Protein AF-A9V509-F1 (afdb_monomer)

Mean predicted aligned error: 11.26 Å

Radius of gyration: 20.82 Å; Cα contacts (8 Å, |Δi|>4): 275; chains: 1; bounding box: 52×41×55 Å

Nearest PDB structures (foldseek):
  5lb8-assembly2_D  TM=7.086E-01  e=1.054E-07  Homo sapiens
  5lb8-assembly1_A  TM=6.754E-01  e=4.607E-08  Homo sapiens
  7zmp-assembly1_A  TM=5.845E-01  e=1.435E-06  Homo sapiens
  4q48-assembly1_A  TM=6.180E-01  e=8.012E-06  Deinococcus radiodurans R1 = ATCC 13939 = DSM 20539
  2qpo-assembly1_D  TM=5.464E-01  e=1.353E+00  Thermotoga maritima

pLDDT: mean 73.82, std 14.22, range [33.28, 91.56]

InterPro domains:
  IPR001650 Helicase, C-terminal domain-like [PF00271] (67-175)
  IPR001650 Helicase, C-terminal domain-like [PS51194] (65-207)
  IPR001650 Helicase, C-terminal domain-like [SM00490] (96-176)
  IPR027417 P-loop containing nucleoside triphosphate hydrolase [G3DSA:3.40.50.300] (40-204)
  IPR027417 P-loop containing nucleoside triphosphate hydrolase [SSF52540] (6-189)

Sequence (207 aa):
MWVQTLVQQKRLAMLVMDEVHTMLVDSSYRDNLVRCPGRLNHLRQNPSVKCVGLTGTLCPKDERALLQQLDCTEDASCQIFCMPTMRTDLWLGVQQGSTKAFETFVKHHYGLLERGGRVDCMLIFCDTKKQSLVLVATSCLGAGLDMPNVRKVIWFGSGYNGYTLSQAFGRAGRDRRGGEATLWIPPGTAVSEDLQPFASMKRCLTL

Organism: Monosiga brevicollis (NCBI:txid81824)

Foldseek 3Di:
DVVVVCVVVLNAQEDEAEQLVCCPPPPDPDPPSVCVQVVCVVVVPDPRYYYHYYHLDDDPVCVVVSCVSNVVPPPPRDDDDDDDLDDLLEKEEEAEEALVVVVVVVVVVVVVVVVVPDPADEAEEEPDPVRDPPDHPPDCLPVPDQDQRHAEYEYEAQCAAPRSLSSRRVNHNNVVPGHYYYYYHYPPGDHDPRCVVVNPDPDIDSD

Secondary structure (DSSP, 8-state):
-HHHHHHHTT---EEEESSTTHHHH-TTT-HHHHTHHHHHHHHHT-TTSEEEE--S---HHHHHHHHHHTT--SSTT----------TTEEEEEEE--HHHHHHHHHHHHHHHHHTTS--EEEEEESSGGG-SS-B-TT-TTTT---TTEEEEEEES--SSHHHHHHHHTTTTTTSS-EEEEEEE-TT----GGGHHHHT--S-B--

Solvent-accessible surface area (backbone atoms only — not comparable to full-atom values): 12420 Å² total; per-residue (Å²): 111,75,67,59,53,32,48,77,67,67,70,45,55,68,49,78,39,74,55,50,57,51,58,76,75,41,89,82,83,37,76,66,53,64,44,36,46,78,73,41,45,78,54,66,73,31,90,71,30,46,79,45,79,38,62,96,77,72,56,78,88,49,48,64,58,50,34,57,63,62,72,54,57,93,59,96,80,76,83,86,84,83,75,82,87,77,63,68,58,45,41,46,42,45,47,75,46,50,70,71,57,48,54,53,53,51,53,53,53,53,54,52,41,67,72,63,80,53,91,57,40,71,47,36,38,50,84,48,87,89,76,67,94,62,78,65,56,75,71,47,84,83,66,72,79,83,55,48,47,19,39,36,25,36,36,45,38,52,51,78,40,54,66,59,38,49,61,52,39,66,45,25,18,63,68,73,81,38,21,32,26,33,44,32,32,40,80,92,59,72,59,36,78,82,32,43,74,59,68,68,42,87,68,64,56,84,103

Structure (mmCIF, N/CA/C/O backbone):
data_AF-A9V509-F1
#
_entry.id   AF-A9V509-F1
#
loop_
_atom_site.group_PDB
_atom_site.id
_atom_site.type_symbol
_atom_site.label_atom_id
_atom_site.label_alt_id
_atom_site.label_comp_id
_atom_site.label_asym_id
_atom_site.label_entity_id
_atom_site.label_seq_id
_atom_site.pdbx_PDB_ins_code
_atom_site.Cartn_x
_atom_site.Cartn_y
_atom_site.Cartn_z
_atom_site.occupancy
_atom_site.B_iso_or_equiv
_atom_site.auth_seq_id
_atom_site.auth_comp_id
_atom_site.auth_asym_id
_atom_site.auth_atom_id
_atom_site.pdbx_PDB_model_num
ATOM 1 N N . MET A 1 1 ? -29.231 12.654 17.297 1.00 58.12 1 MET A N 1
ATOM 2 C CA . MET A 1 1 ? -28.274 11.986 16.383 1.00 58.12 1 MET A CA 1
ATOM 3 C C . MET A 1 1 ? -28.313 10.489 16.696 1.00 58.12 1 MET A C 1
ATOM 5 O O . MET A 1 1 ? -28.110 10.145 17.850 1.00 58.12 1 MET A O 1
ATOM 9 N N . TRP A 1 2 ? -28.655 9.613 15.743 1.00 72.69 2 TRP A N 1
ATOM 10 C CA . TRP A 1 2 ? -29.017 8.196 15.992 1.00 72.69 2 TRP A CA 1
ATOM 11 C C . TRP A 1 2 ? -27.990 7.386 16.812 1.00 72.69 2 TRP A C 1
ATOM 13 O O . TRP A 1 2 ? -28.372 6.531 17.606 1.00 72.69 2 TRP A O 1
ATOM 23 N N . VAL A 1 3 ? -26.697 7.698 16.687 1.00 70.62 3 VAL A N 1
ATOM 24 C CA . VAL A 1 3 ? -25.617 7.040 17.442 1.00 70.62 3 VAL A CA 1
ATOM 25 C C . VAL A 1 3 ? -25.739 7.281 18.952 1.00 70.62 3 VAL A C 1
ATOM 27 O O . VAL A 1 3 ? -25.574 6.354 19.739 1.00 70.62 3 VAL A O 1
ATOM 30 N N . GLN A 1 4 ? -26.104 8.497 19.371 1.00 71.00 4 GLN A N 1
ATOM 31 C CA . GLN A 1 4 ? -26.321 8.817 20.788 1.00 71.00 4 GLN A CA 1
ATOM 3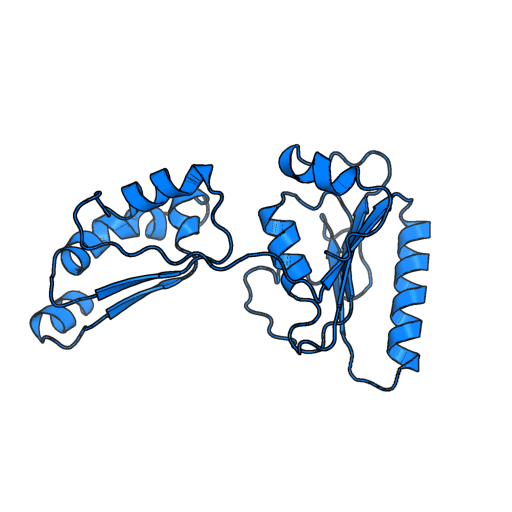2 C C . GLN A 1 4 ? -27.492 8.024 21.364 1.00 71.00 4 GLN A C 1
ATOM 34 O O . GLN A 1 4 ? -27.417 7.546 22.491 1.00 71.00 4 GLN A O 1
ATOM 39 N N . THR A 1 5 ? -28.545 7.826 20.569 1.00 78.00 5 THR A N 1
ATOM 40 C CA . THR A 1 5 ? -29.684 6.987 20.947 1.00 78.00 5 THR A CA 1
ATOM 41 C C . THR A 1 5 ? -29.252 5.536 21.145 1.00 78.00 5 THR A C 1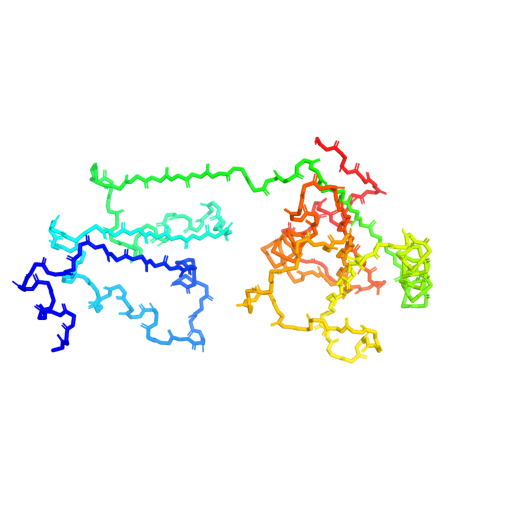
ATOM 43 O O . THR A 1 5 ? -29.646 4.922 22.130 1.00 78.00 5 THR A O 1
ATOM 46 N N . LEU A 1 6 ? -28.392 4.994 20.276 1.00 80.25 6 LEU A N 1
ATOM 47 C CA . LEU A 1 6 ? -27.856 3.639 20.451 1.00 80.25 6 LEU A CA 1
ATOM 48 C C . LEU A 1 6 ? -26.989 3.507 21.705 1.00 80.25 6 LEU A C 1
ATOM 50 O O . LEU A 1 6 ? -27.077 2.491 22.389 1.00 80.25 6 LEU A O 1
ATOM 54 N N . VAL A 1 7 ? -26.195 4.524 22.042 1.00 79.12 7 VAL A N 1
ATOM 55 C CA . VAL A 1 7 ? -25.421 4.538 23.291 1.00 79.12 7 VAL A CA 1
ATOM 56 C C . VAL A 1 7 ? -26.327 4.607 24.515 1.00 79.12 7 VAL A C 1
ATOM 58 O O . VAL A 1 7 ? -26.171 3.804 25.431 1.00 79.12 7 VAL A O 1
ATOM 61 N N . GLN A 1 8 ? -27.310 5.511 24.525 1.00 79.38 8 GLN A N 1
ATOM 62 C CA . GLN A 1 8 ? -28.272 5.642 25.626 1.00 79.38 8 GLN A CA 1
ATOM 63 C C . GLN A 1 8 ? -29.090 4.362 25.826 1.00 79.38 8 GLN A C 1
ATOM 65 O O . GLN A 1 8 ? -29.360 3.966 26.956 1.00 79.38 8 GLN A O 1
ATOM 70 N N . GLN A 1 9 ? -29.427 3.675 24.734 1.00 85.75 9 GLN A N 1
ATOM 71 C CA . GLN A 1 9 ? -30.117 2.385 24.756 1.00 85.75 9 GLN A CA 1
ATOM 72 C C . GLN A 1 9 ? -29.189 1.195 25.061 1.00 85.75 9 GLN A C 1
ATOM 74 O O . GLN A 1 9 ? -29.664 0.063 25.061 1.00 85.75 9 GLN A O 1
ATOM 79 N N . LYS A 1 10 ? -27.884 1.412 25.297 1.00 79.88 10 LYS A N 1
ATOM 80 C CA . LYS A 1 10 ? -26.867 0.355 25.486 1.00 79.88 10 LYS A CA 1
ATOM 81 C C . LYS A 1 10 ? -26.801 -0.657 24.330 1.00 79.88 10 LYS A C 1
ATOM 83 O O . LYS A 1 10 ? -26.511 -1.832 24.526 1.00 79.88 10 LYS A O 1
ATOM 88 N N . ARG A 1 11 ? -27.078 -0.197 23.110 1.00 84.00 11 ARG A N 1
ATOM 89 C CA . ARG A 1 11 ? -27.073 -0.995 21.872 1.00 84.00 11 ARG A CA 1
ATOM 90 C C . ARG A 1 11 ? -25.804 -0.824 21.041 1.00 84.00 11 ARG A C 1
ATOM 92 O O . ARG A 1 11 ? -25.638 -1.527 20.050 1.00 84.00 11 ARG A O 1
ATOM 99 N N . LEU A 1 12 ? -24.923 0.100 21.422 1.00 82.69 12 LEU A N 1
ATOM 100 C CA . LEU A 1 12 ? -23.596 0.254 20.834 1.00 82.69 12 LEU A CA 1
ATOM 101 C C . LEU A 1 12 ? -22.552 -0.260 21.828 1.00 82.69 12 LEU A C 1
ATOM 103 O O . LEU A 1 12 ? -22.417 0.306 22.907 1.00 82.69 12 LEU A O 1
ATOM 107 N N . ALA A 1 13 ? -21.834 -1.321 21.459 1.00 85.06 13 ALA A N 1
ATOM 108 C CA . ALA A 1 13 ? -20.806 -1.937 22.304 1.00 85.06 13 ALA A CA 1
ATOM 109 C C . ALA A 1 13 ? -19.378 -1.614 21.843 1.00 85.06 13 ALA A C 1
ATOM 111 O O . ALA A 1 13 ? -18.456 -1.577 22.657 1.00 85.06 13 ALA A O 1
ATOM 112 N N . MET A 1 14 ? -19.180 -1.389 20.540 1.00 85.12 14 MET A N 1
ATOM 113 C CA . MET A 1 14 ? -17.858 -1.177 19.961 1.00 85.12 14 MET A CA 1
ATOM 114 C C . MET A 1 14 ? -17.903 -0.208 18.780 1.00 85.12 14 MET A C 1
ATOM 116 O O . MET A 1 14 ? -18.818 -0.259 17.959 1.00 85.12 14 MET A O 1
ATOM 120 N N . LEU A 1 15 ? -16.888 0.645 18.696 1.00 82.56 15 LEU A N 1
ATOM 121 C CA . LEU A 1 15 ? -16.577 1.502 17.564 1.00 82.56 15 LEU A CA 1
ATOM 122 C C . LEU A 1 15 ? -15.261 1.024 16.945 1.00 82.56 15 LEU A C 1
ATOM 124 O O . LEU A 1 15 ? -14.220 1.081 17.596 1.00 82.56 15 LEU A O 1
ATOM 128 N N . VAL A 1 16 ? -15.315 0.568 15.695 1.00 85.12 16 VAL A N 1
ATOM 129 C CA . VAL A 1 16 ? -14.127 0.190 14.919 1.00 85.12 16 VAL A CA 1
ATOM 130 C C . VAL A 1 16 ? -13.844 1.291 13.907 1.00 85.12 16 VAL A C 1
ATOM 132 O O . VAL A 1 16 ? -14.727 1.671 13.138 1.00 85.12 16 VAL A O 1
ATOM 135 N N . MET A 1 17 ? -12.628 1.821 13.934 1.00 82.06 17 MET A N 1
ATOM 136 C CA . MET A 1 17 ? -12.150 2.847 13.017 1.00 82.06 17 MET A CA 1
ATOM 137 C C . MET A 1 17 ? -11.091 2.216 12.123 1.00 82.06 17 MET A C 1
ATOM 139 O O . MET A 1 17 ? -10.044 1.810 12.617 1.00 82.06 17 MET A O 1
ATOM 143 N N . ASP A 1 18 ? -11.378 2.103 10.832 1.00 81.94 18 ASP A N 1
ATOM 144 C CA . ASP A 1 18 ? -10.420 1.603 9.847 1.00 81.94 18 ASP A CA 1
ATOM 145 C C . ASP A 1 18 ? -9.585 2.754 9.271 1.00 81.94 18 ASP A C 1
ATOM 147 O O . ASP A 1 18 ? -10.052 3.895 9.213 1.00 81.94 18 ASP A O 1
ATOM 151 N N . GLU A 1 19 ? -8.348 2.461 8.879 1.00 79.06 19 GLU A N 1
ATOM 152 C CA . GLU A 1 19 ? -7.366 3.425 8.368 1.00 79.06 19 GLU A CA 1
ATOM 153 C C . GLU A 1 19 ? -7.189 4.677 9.249 1.00 79.06 19 GLU A C 1
ATOM 155 O O . GLU A 1 19 ? -7.129 5.811 8.761 1.00 79.06 19 GLU A O 1
ATOM 160 N N . VAL A 1 20 ? -7.075 4.493 10.571 1.00 80.50 20 VAL A N 1
ATOM 161 C CA . VAL A 1 20 ? -6.991 5.614 11.536 1.00 80.50 20 VAL A CA 1
ATOM 162 C C . VAL A 1 20 ? -5.826 6.569 11.283 1.00 80.50 20 VAL A C 1
ATOM 164 O O . VAL A 1 20 ? -5.904 7.739 11.648 1.00 80.50 20 VAL A O 1
ATOM 167 N N . HIS A 1 21 ? -4.763 6.119 10.614 1.00 78.88 21 HIS A N 1
ATOM 168 C CA . HIS A 1 21 ? -3.641 6.982 10.243 1.00 78.88 21 HIS A CA 1
ATOM 169 C C . HIS A 1 21 ? -4.062 8.144 9.323 1.00 78.88 21 HIS A C 1
ATOM 171 O O . HIS A 1 21 ? -3.411 9.186 9.330 1.00 78.88 21 HIS A O 1
ATOM 177 N N . THR A 1 22 ? -5.171 8.017 8.581 1.00 76.25 22 THR A N 1
ATOM 178 C CA . THR A 1 22 ? -5.718 9.091 7.729 1.00 76.25 22 THR A CA 1
ATOM 179 C C . THR A 1 22 ? -6.079 10.355 8.509 1.00 76.25 22 THR A C 1
ATOM 181 O O . THR A 1 22 ? -6.110 11.442 7.937 1.00 76.25 22 THR A O 1
ATOM 184 N N . MET A 1 23 ? -6.264 10.241 9.829 1.00 73.25 23 MET A N 1
ATOM 185 C CA . MET A 1 23 ? -6.470 11.376 10.730 1.00 73.25 23 MET A CA 1
ATOM 186 C C . MET A 1 23 ? -5.247 12.306 10.811 1.00 73.25 23 MET A C 1
ATOM 188 O O . MET A 1 23 ? -5.401 13.461 11.196 1.00 73.25 23 MET A O 1
ATOM 192 N N . LEU A 1 24 ? -4.049 11.819 10.458 1.00 72.06 24 LEU A N 1
ATOM 193 C CA . LEU A 1 24 ? -2.804 12.594 10.474 1.00 72.06 24 LEU A CA 1
ATOM 194 C C . LEU A 1 24 ? -2.401 13.135 9.102 1.00 72.06 24 LEU A C 1
ATOM 196 O O . LEU A 1 24 ? -1.885 14.245 9.011 1.00 72.06 24 LEU A O 1
ATOM 200 N N . VAL A 1 25 ? -2.586 12.335 8.048 1.00 61.00 25 VAL A N 1
ATOM 201 C CA . VAL A 1 25 ? -1.999 12.604 6.723 1.00 61.00 25 VAL A CA 1
ATOM 202 C C . VAL A 1 25 ? -2.911 13.365 5.766 1.00 61.00 25 VAL A C 1
ATOM 204 O O . VAL A 1 25 ? -2.405 13.906 4.787 1.00 61.00 25 VAL A O 1
ATOM 207 N N . ASP A 1 26 ? -4.220 13.443 6.018 1.00 54.97 26 ASP A N 1
ATOM 208 C CA . ASP A 1 26 ? -5.159 13.959 5.020 1.00 54.97 26 ASP A CA 1
ATOM 209 C C . ASP A 1 26 ? -5.943 15.194 5.491 1.00 54.97 26 ASP A C 1
ATOM 211 O O . ASP A 1 26 ? -7.126 15.140 5.832 1.00 54.97 26 ASP A O 1
ATOM 215 N N . SER A 1 27 ? -5.276 16.350 5.470 1.00 46.72 27 SER A N 1
ATOM 216 C CA . SER A 1 27 ? -5.924 17.659 5.629 1.00 46.72 27 SER A CA 1
ATOM 217 C C . SER A 1 27 ? -6.735 18.088 4.396 1.00 46.72 27 SER A C 1
ATOM 219 O O . SER A 1 27 ? -7.441 19.091 4.462 1.00 46.72 27 SER A O 1
ATOM 221 N N . SER A 1 28 ? -6.656 17.351 3.278 1.00 44.50 28 SER A N 1
ATOM 222 C CA . SER A 1 28 ? -7.191 17.786 1.980 1.00 44.50 28 SER A CA 1
ATOM 223 C C . SER A 1 28 ? -8.407 17.002 1.475 1.00 44.50 28 SER A C 1
ATOM 225 O O . SER A 1 28 ? -9.199 17.560 0.717 1.00 44.50 28 SER A O 1
ATOM 227 N N . TYR A 1 29 ? -8.612 15.745 1.891 1.00 42.53 29 TYR A N 1
ATOM 228 C CA . TYR A 1 29 ? -9.682 14.915 1.324 1.00 42.53 29 TYR A CA 1
ATOM 229 C C . TYR A 1 29 ? -10.929 14.790 2.209 1.00 42.53 29 TYR A C 1
ATOM 231 O O . TYR A 1 29 ? -12.016 14.552 1.678 1.00 42.53 29 TYR A O 1
ATOM 239 N N . ARG A 1 30 ? -10.843 14.956 3.541 1.00 48.97 30 ARG A N 1
ATOM 240 C CA . ARG A 1 30 ? -12.021 14.825 4.429 1.00 48.97 30 ARG A CA 1
ATOM 241 C C . ARG A 1 30 ? -11.931 15.677 5.699 1.00 48.97 30 ARG A C 1
ATOM 243 O O . ARG A 1 30 ? -11.635 15.158 6.773 1.00 48.97 30 ARG A O 1
ATOM 250 N N . ASP A 1 31 ? -12.391 16.927 5.626 1.00 49.88 31 ASP A N 1
ATOM 251 C CA . ASP A 1 31 ? -12.693 17.781 6.799 1.00 49.88 31 ASP A CA 1
ATOM 252 C C . ASP A 1 31 ? -13.496 17.053 7.897 1.00 49.88 31 ASP A C 1
ATOM 254 O O . ASP A 1 31 ? -13.403 17.356 9.088 1.00 49.88 31 ASP A O 1
ATOM 258 N N . ASN A 1 32 ? -14.302 16.062 7.505 1.00 49.16 32 ASN A N 1
ATOM 259 C CA . ASN A 1 32 ? -15.099 15.260 8.423 1.00 49.16 32 ASN A CA 1
ATOM 260 C C . ASN A 1 32 ? -14.280 14.273 9.273 1.00 49.16 32 ASN A C 1
ATOM 262 O O . ASN A 1 32 ? -14.711 14.005 10.390 1.00 49.16 32 ASN A O 1
ATOM 266 N N . LEU A 1 33 ? -13.140 13.755 8.789 1.00 49.72 33 LEU A N 1
ATOM 267 C CA . LEU A 1 33 ? -12.287 12.805 9.527 1.00 49.72 33 LEU A CA 1
ATOM 268 C C . LEU A 1 33 ? -11.311 13.517 10.470 1.00 49.72 33 LEU A C 1
ATOM 270 O O . LEU A 1 33 ? -11.138 13.076 11.601 1.00 49.72 33 LEU A O 1
ATOM 274 N N . VAL A 1 34 ? -10.771 14.671 10.075 1.00 49.88 34 VAL A N 1
ATOM 275 C CA . VAL A 1 34 ? -9.972 15.525 10.977 1.00 49.88 34 VAL A CA 1
ATOM 276 C C . VAL A 1 34 ? -10.825 16.026 12.156 1.00 49.88 34 VAL A C 1
ATOM 278 O O . VAL A 1 34 ? -10.340 16.183 13.271 1.00 49.88 34 VAL A O 1
ATOM 281 N N . ARG A 1 35 ? -12.141 16.205 11.946 1.00 51.12 35 ARG A N 1
ATOM 282 C CA . ARG A 1 35 ? -13.122 16.552 12.996 1.00 51.12 35 ARG A CA 1
ATOM 283 C C . ARG A 1 35 ? -13.808 15.340 13.645 1.00 51.12 35 ARG A C 1
ATOM 285 O O . ARG A 1 35 ? -14.600 15.528 14.574 1.00 51.12 35 ARG A O 1
ATOM 292 N N . CYS A 1 36 ? -13.543 14.113 13.182 1.00 54.88 36 CYS A N 1
ATOM 293 C CA . CYS A 1 36 ? -14.106 12.896 13.773 1.00 54.88 36 CYS A CA 1
ATOM 294 C C . CYS A 1 36 ? -13.741 12.699 15.251 1.00 54.88 36 CYS A C 1
ATOM 296 O O . CYS A 1 36 ? -14.659 12.321 15.979 1.00 54.88 36 CYS A O 1
ATOM 298 N N . PRO A 1 37 ? -12.510 12.981 15.739 1.00 55.09 37 PRO A N 1
ATOM 299 C CA . PRO A 1 37 ? -12.214 12.842 17.163 1.00 55.09 37 PRO A CA 1
ATOM 300 C C . PRO A 1 37 ? -13.174 13.685 18.007 1.00 55.09 37 PRO A C 1
ATOM 302 O O . PRO A 1 37 ? -13.963 13.134 18.768 1.00 55.09 37 PRO A O 1
ATOM 305 N N . GLY A 1 38 ? -13.255 14.996 17.748 1.00 57.28 38 GLY A N 1
ATOM 306 C CA . GLY A 1 38 ? -14.148 15.900 18.484 1.00 57.28 38 GLY A CA 1
ATOM 307 C C . GLY A 1 38 ? -15.632 15.513 18.412 1.00 57.28 38 GLY A C 1
ATOM 308 O O . GLY A 1 38 ? -16.362 15.656 19.392 1.00 57.28 38 GLY A O 1
ATOM 309 N N . ARG A 1 39 ? -16.088 14.962 17.278 1.00 58.22 39 ARG A N 1
ATOM 310 C CA . ARG A 1 39 ? -17.468 14.471 17.116 1.00 58.22 39 ARG A CA 1
ATOM 311 C C . ARG A 1 39 ? -17.732 13.150 17.836 1.00 58.22 39 ARG A C 1
ATOM 313 O O . ARG A 1 39 ? -18.878 12.909 18.196 1.00 58.22 39 ARG A O 1
ATOM 320 N N . LEU A 1 40 ? -16.721 12.313 18.052 1.00 64.69 40 LEU A N 1
ATOM 321 C CA . LEU A 1 40 ? -16.849 10.991 18.674 1.00 64.69 40 LEU A CA 1
ATOM 322 C C . LEU A 1 40 ? -16.394 10.976 20.141 1.00 64.69 40 LEU A C 1
ATOM 324 O O . LEU A 1 40 ? -16.636 9.980 20.814 1.00 64.69 40 LEU A O 1
ATOM 328 N N . ASN A 1 41 ? -15.829 12.069 20.670 1.00 67.81 41 ASN A N 1
ATOM 329 C CA . ASN A 1 41 ? -15.368 12.183 22.063 1.00 67.81 41 ASN A CA 1
ATOM 330 C C . ASN A 1 41 ? -16.398 11.678 23.085 1.00 67.81 41 ASN A C 1
ATOM 332 O O . ASN A 1 41 ? -16.066 10.892 23.965 1.00 67.81 41 ASN A O 1
ATOM 336 N N . HIS A 1 42 ? -17.673 12.031 22.914 1.00 65.25 42 HIS A N 1
ATOM 337 C CA . HIS A 1 42 ? -18.755 11.585 23.798 1.00 65.25 42 HIS A CA 1
ATOM 338 C C . HIS A 1 42 ? -19.024 10.065 23.762 1.00 65.25 42 HIS A C 1
ATOM 340 O O . HIS A 1 42 ? -19.557 9.512 24.720 1.00 65.25 42 HIS A O 1
ATOM 346 N N . LEU A 1 43 ? -18.676 9.380 22.667 1.00 67.81 43 LEU A N 1
ATOM 347 C CA . LEU A 1 43 ? -18.746 7.918 22.561 1.00 67.81 43 LEU A CA 1
ATOM 348 C C . LEU A 1 43 ? -17.520 7.269 23.201 1.00 67.81 43 LEU A C 1
ATOM 350 O O . LEU A 1 43 ? -17.649 6.244 23.857 1.00 67.81 43 LEU A O 1
ATOM 354 N N . ARG A 1 44 ? -16.347 7.887 23.036 1.00 67.00 44 ARG A N 1
ATOM 355 C CA . ARG A 1 44 ? -15.072 7.401 23.582 1.00 67.00 44 ARG A CA 1
ATOM 356 C C . ARG A 1 44 ? -14.996 7.510 25.099 1.00 67.00 44 ARG A C 1
ATOM 358 O O . ARG A 1 44 ? -14.468 6.620 25.750 1.00 67.00 44 ARG A O 1
ATOM 365 N N . GLN A 1 45 ? -15.565 8.578 25.651 1.00 67.56 45 GLN A N 1
ATOM 366 C CA . GLN A 1 45 ? -15.668 8.798 27.093 1.00 67.56 45 GLN A CA 1
ATOM 367 C C . GLN A 1 45 ? -16.711 7.884 27.754 1.00 67.56 45 GLN A C 1
ATOM 369 O O . GLN A 1 45 ? -16.804 7.848 28.979 1.00 67.56 45 GLN A O 1
ATOM 374 N N . ASN A 1 46 ? -17.508 7.141 26.974 1.00 71.62 46 ASN A N 1
ATOM 375 C CA . ASN A 1 46 ? -18.459 6.193 27.529 1.00 71.62 46 ASN A CA 1
ATOM 376 C C . ASN A 1 46 ? -17.778 4.833 27.779 1.00 71.62 46 ASN A C 1
ATOM 378 O O . ASN A 1 46 ? -17.470 4.126 26.820 1.00 71.62 46 ASN A O 1
ATOM 382 N N . PRO A 1 47 ? -17.627 4.389 29.041 1.00 72.12 47 PRO A N 1
ATOM 383 C CA . PRO A 1 47 ? -16.934 3.137 29.361 1.00 72.12 47 PRO A CA 1
ATOM 384 C C . PRO A 1 47 ? -17.633 1.879 28.814 1.00 72.12 47 PRO A C 1
ATOM 386 O O . PRO A 1 47 ? -17.015 0.815 28.747 1.00 72.12 47 PRO A O 1
ATOM 389 N N . SER A 1 48 ? -18.906 1.989 28.409 1.00 75.62 48 SER A N 1
ATOM 390 C CA . SER A 1 48 ? -19.674 0.890 27.806 1.00 75.62 48 SER A CA 1
ATOM 391 C C . SER A 1 48 ? -19.347 0.664 26.325 1.00 75.62 48 SER A C 1
ATOM 393 O O . SER A 1 48 ? -19.728 -0.372 25.783 1.00 75.62 48 SER A O 1
ATOM 395 N N . VAL A 1 49 ? -18.658 1.604 25.666 1.00 79.56 49 VAL A N 1
ATOM 396 C CA . VAL A 1 49 ? -18.290 1.516 24.247 1.00 79.56 49 VAL A CA 1
ATOM 397 C C . VAL A 1 49 ? -16.782 1.312 24.126 1.00 79.56 49 VAL A C 1
ATOM 399 O O . VAL A 1 49 ? -15.989 2.182 24.475 1.00 79.56 49 VAL A O 1
ATOM 402 N N . LYS A 1 50 ? -16.359 0.160 23.603 1.00 82.31 50 LYS A N 1
ATOM 403 C CA . LYS A 1 50 ? -14.945 -0.097 23.293 1.00 82.31 50 LYS A CA 1
ATOM 404 C C . LYS A 1 50 ? -14.565 0.558 21.968 1.00 82.31 50 LYS A C 1
ATOM 406 O O . LYS A 1 50 ? -15.326 0.488 21.012 1.00 82.31 50 LYS A O 1
ATOM 411 N N . CYS A 1 51 ? -13.387 1.167 21.892 1.00 80.62 51 CYS A N 1
ATOM 412 C CA . CYS A 1 51 ? -12.880 1.764 20.657 1.00 80.62 51 CYS A CA 1
ATOM 413 C C . CYS A 1 51 ? -11.686 0.957 20.148 1.00 80.62 51 CYS A C 1
ATOM 415 O O . CYS A 1 51 ? -10.768 0.676 20.914 1.00 80.62 51 CYS A O 1
ATOM 417 N N . VAL A 1 52 ? -11.705 0.595 18.867 1.00 84.94 52 VAL A N 1
ATOM 418 C CA . VAL A 1 52 ? -10.631 -0.143 18.196 1.00 84.94 52 VAL A CA 1
ATOM 419 C C . VAL A 1 52 ? -10.212 0.640 16.959 1.00 84.94 52 VAL A C 1
ATOM 421 O O . VAL A 1 52 ? -11.030 0.873 16.072 1.00 84.94 52 VAL A O 1
ATOM 424 N N . GLY A 1 53 ? -8.949 1.060 16.911 1.00 84.31 53 GLY A N 1
ATOM 425 C CA . GLY A 1 53 ? -8.344 1.682 15.736 1.00 84.31 53 GLY A CA 1
ATOM 426 C C . GLY A 1 53 ? -7.525 0.661 14.958 1.00 84.31 53 GLY A C 1
ATOM 427 O O . GLY A 1 53 ? -6.699 -0.034 15.544 1.00 84.31 53 GLY A O 1
ATOM 428 N N . LEU A 1 54 ? -7.754 0.571 13.652 1.00 86.38 54 LEU A N 1
ATOM 429 C CA . LEU A 1 54 ? -7.024 -0.299 12.741 1.00 86.38 54 LEU A CA 1
ATOM 430 C C . LEU A 1 54 ? -6.236 0.560 11.755 1.00 86.38 54 LEU A C 1
ATOM 432 O O . LEU A 1 54 ? -6.741 1.540 11.207 1.00 86.38 54 LEU A O 1
ATOM 436 N N . THR A 1 55 ? -4.974 0.208 11.551 1.00 82.56 55 THR A N 1
ATOM 437 C CA . THR A 1 55 ? -4.123 0.823 10.534 1.00 82.56 55 THR A CA 1
ATOM 438 C C . THR A 1 55 ? -3.117 -0.204 10.045 1.00 82.56 55 THR A C 1
ATOM 440 O O . THR A 1 55 ? -2.510 -0.912 10.847 1.00 82.56 55 THR A O 1
ATOM 443 N N . GLY A 1 56 ? -2.951 -0.308 8.727 1.00 72.75 56 GLY A N 1
ATOM 444 C CA . GLY A 1 56 ? -1.984 -1.237 8.140 1.00 72.75 56 GLY A CA 1
ATOM 445 C C . GLY A 1 56 ? -0.543 -0.725 8.176 1.00 72.75 56 GLY A C 1
ATOM 446 O O . GLY A 1 56 ? 0.393 -1.521 8.143 1.00 72.75 56 GLY A O 1
ATOM 447 N N . THR A 1 57 ? -0.349 0.595 8.210 1.00 66.12 57 THR A N 1
ATOM 448 C CA . THR A 1 57 ? 0.935 1.213 7.843 1.00 66.12 57 THR A CA 1
ATOM 449 C C . THR A 1 57 ? 1.101 2.598 8.483 1.00 66.12 57 THR A C 1
ATOM 451 O O . THR A 1 57 ? 1.113 3.618 7.799 1.00 66.12 57 THR A O 1
ATOM 454 N N . LEU A 1 58 ? 1.222 2.644 9.814 1.00 74.38 58 LEU A N 1
ATOM 455 C CA . LEU A 1 58 ? 1.583 3.858 10.559 1.00 74.38 58 LEU A CA 1
ATOM 456 C C . LEU A 1 58 ? 3.111 3.970 10.674 1.00 74.38 58 LEU A C 1
ATOM 458 O O . LEU A 1 58 ? 3.770 3.014 11.078 1.00 74.38 58 LEU A O 1
ATOM 462 N N . CYS A 1 59 ? 3.689 5.123 10.324 1.00 71.62 59 CYS A N 1
ATOM 463 C CA . CYS A 1 59 ? 5.116 5.350 10.549 1.00 71.62 59 CYS A CA 1
ATOM 464 C C . CYS A 1 59 ? 5.378 5.470 12.063 1.00 71.62 59 CYS A C 1
ATOM 466 O O . CYS A 1 59 ? 4.642 6.206 12.721 1.00 71.62 59 CYS A O 1
ATOM 468 N N . PRO A 1 60 ? 6.431 4.845 12.630 1.00 74.75 60 PRO A N 1
ATOM 469 C CA . PRO A 1 60 ? 6.701 4.918 14.071 1.00 74.75 60 PRO A CA 1
ATOM 470 C C . PRO A 1 60 ? 6.795 6.350 14.621 1.00 74.75 60 PRO A C 1
ATOM 472 O O . PRO A 1 60 ? 6.380 6.622 15.742 1.00 74.75 60 PRO A O 1
ATOM 475 N N . LYS A 1 61 ? 7.285 7.298 13.810 1.00 77.50 61 LYS A N 1
ATOM 476 C CA . LYS A 1 61 ? 7.363 8.723 14.179 1.00 77.50 61 LYS A CA 1
ATOM 477 C C . LYS A 1 61 ? 5.986 9.381 14.375 1.00 77.50 61 LYS A C 1
ATOM 479 O O . LYS A 1 61 ? 5.869 10.330 15.142 1.00 77.50 61 LYS A O 1
ATOM 484 N N . ASP A 1 62 ? 4.966 8.867 13.692 1.00 79.56 62 ASP A N 1
ATOM 485 C CA . ASP A 1 62 ? 3.604 9.403 13.674 1.00 79.56 62 ASP A CA 1
ATOM 486 C C . ASP A 1 62 ? 2.705 8.715 14.718 1.00 79.56 62 ASP A C 1
ATOM 488 O O . ASP A 1 62 ? 1.600 9.181 14.988 1.00 79.56 62 ASP A O 1
ATOM 492 N N . GLU A 1 63 ? 3.180 7.639 15.360 1.00 80.75 63 GLU A N 1
ATOM 493 C CA . GLU A 1 63 ? 2.439 6.887 16.381 1.00 80.7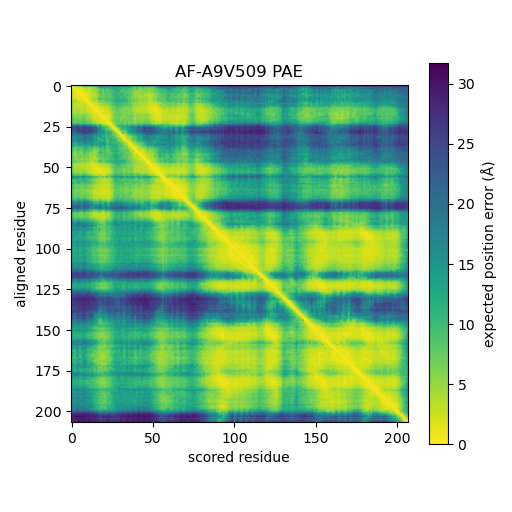5 63 GLU A CA 1
ATOM 494 C C . GLU A 1 63 ? 1.973 7.782 17.526 1.00 80.75 63 GLU A C 1
ATOM 496 O O . GLU A 1 63 ? 0.789 7.817 17.861 1.00 80.75 63 GLU A O 1
ATOM 501 N N . ARG A 1 64 ? 2.887 8.591 18.067 1.00 80.94 64 ARG A N 1
ATOM 502 C CA . ARG A 1 64 ? 2.572 9.514 19.159 1.00 80.94 64 ARG A CA 1
ATOM 503 C C . ARG A 1 64 ? 1.534 10.557 18.751 1.00 80.94 64 ARG A C 1
ATOM 505 O O . ARG A 1 64 ? 0.632 10.856 19.530 1.00 80.94 64 ARG A O 1
ATOM 512 N N . ALA A 1 65 ? 1.645 11.092 17.536 1.00 82.00 65 ALA A N 1
ATOM 513 C CA . ALA A 1 65 ? 0.686 12.060 17.016 1.00 82.00 65 ALA A CA 1
ATOM 514 C C . ALA A 1 65 ? -0.701 11.422 16.839 1.00 82.00 65 ALA A C 1
ATOM 516 O O . ALA A 1 65 ? -1.712 12.046 17.162 1.00 82.00 65 ALA A O 1
ATOM 517 N N . LEU A 1 66 ? -0.760 10.163 16.391 1.00 80.44 66 LEU A N 1
ATOM 518 C CA . LEU A 1 66 ? -2.016 9.433 16.250 1.00 80.44 66 LEU A CA 1
ATOM 519 C C . LEU A 1 66 ? -2.659 9.175 17.612 1.00 80.44 66 LEU A C 1
ATOM 521 O O . LEU A 1 66 ? -3.851 9.418 17.769 1.00 80.44 66 LEU A O 1
ATOM 525 N N . LEU A 1 67 ? -1.887 8.719 18.600 1.00 79.19 67 LEU A N 1
ATOM 526 C CA . LEU A 1 67 ? -2.385 8.476 19.956 1.00 79.19 67 LEU A CA 1
ATOM 527 C C . LEU A 1 67 ? -2.945 9.755 20.592 1.00 79.19 67 LEU A C 1
ATOM 529 O O . LEU A 1 67 ? -4.008 9.713 21.208 1.00 79.19 67 LEU A O 1
ATOM 533 N N . GLN A 1 68 ? -2.295 10.900 20.360 1.00 77.81 68 GLN A N 1
ATOM 534 C CA . GLN A 1 68 ? -2.794 12.213 20.783 1.00 77.81 68 GLN A CA 1
ATOM 535 C C . GLN A 1 68 ? -4.103 12.596 20.083 1.00 77.81 68 GLN A C 1
ATOM 537 O O . GLN A 1 68 ? -5.045 13.022 20.745 1.00 77.81 68 GLN A O 1
ATOM 542 N N . GLN A 1 69 ? -4.203 12.413 18.761 1.00 74.81 69 GLN A N 1
ATOM 543 C CA . GLN A 1 69 ? -5.463 12.625 18.029 1.00 74.81 69 GLN A CA 1
ATOM 544 C C . GLN A 1 69 ? -6.563 11.670 18.487 1.00 74.81 69 GLN A C 1
ATOM 546 O O . GLN A 1 69 ? -7.753 11.983 18.425 1.00 74.81 69 GLN A O 1
ATOM 551 N N . LEU A 1 70 ? -6.163 10.490 18.948 1.00 73.69 70 LEU A N 1
ATOM 552 C CA . LEU A 1 70 ? -7.055 9.518 19.523 1.00 73.69 70 LEU A CA 1
ATOM 553 C C . LEU A 1 70 ? -7.344 9.790 21.008 1.00 73.69 70 LEU A C 1
ATOM 555 O O . LEU A 1 70 ? -8.037 8.979 21.594 1.00 73.69 70 LEU A O 1
ATOM 559 N N . ASP A 1 71 ? -6.882 10.870 21.640 1.00 69.69 71 ASP A N 1
ATOM 560 C CA . ASP A 1 71 ? -7.130 11.111 23.077 1.00 69.69 71 ASP A CA 1
ATOM 561 C C . ASP A 1 71 ? -6.819 9.867 23.948 1.00 69.69 71 ASP A C 1
ATOM 563 O O . ASP A 1 71 ? -7.462 9.580 24.955 1.00 69.69 71 ASP A O 1
ATOM 567 N N . CYS A 1 72 ? -5.871 9.049 23.481 1.00 65.94 72 CYS A N 1
ATOM 568 C CA . CYS A 1 72 ? -5.363 7.887 24.181 1.00 65.94 72 CYS A CA 1
ATOM 569 C C . CYS A 1 72 ? -4.184 8.394 25.006 1.00 65.94 72 CYS A C 1
ATOM 571 O O . CYS A 1 72 ? -3.040 8.354 24.555 1.00 65.94 72 CYS A O 1
ATOM 573 N N . THR A 1 73 ? -4.474 8.960 26.178 1.00 55.84 73 THR A N 1
ATOM 574 C CA . THR A 1 73 ? -3.447 9.296 27.168 1.00 55.84 73 THR A CA 1
ATOM 575 C C . THR A 1 73 ? -2.832 8.010 27.721 1.00 55.84 73 THR A C 1
ATOM 577 O O . THR A 1 73 ? -3.438 6.943 27.645 1.00 55.84 73 THR A O 1
ATOM 580 N N . GLU A 1 74 ? -1.621 8.099 28.277 1.00 53.72 74 GLU A N 1
ATOM 581 C CA . GLU A 1 74 ? -0.862 6.977 28.871 1.00 53.72 74 GLU A CA 1
ATOM 582 C C . GLU A 1 74 ? -1.578 6.281 30.052 1.00 53.72 74 GLU A C 1
ATOM 584 O O . GLU A 1 74 ? -1.041 5.356 30.662 1.00 53.72 74 GLU A O 1
ATOM 589 N N . ASP A 1 75 ? -2.811 6.684 30.362 1.00 52.97 75 ASP A N 1
ATOM 590 C CA . ASP A 1 75 ? -3.689 5.985 31.281 1.00 52.97 75 ASP A CA 1
ATOM 591 C C . ASP A 1 75 ? -4.008 4.584 30.738 1.00 52.97 75 ASP A C 1
ATOM 593 O O . ASP A 1 75 ? -4.355 4.405 29.570 1.00 52.97 75 ASP A O 1
ATOM 597 N N . ALA A 1 76 ? -3.904 3.590 31.624 1.00 52.75 76 ALA A N 1
ATOM 598 C CA . ALA A 1 76 ? -3.825 2.135 31.421 1.00 52.75 76 ALA A CA 1
ATOM 599 C C . ALA A 1 76 ? -4.933 1.425 30.590 1.00 52.75 76 ALA A C 1
ATOM 601 O O . ALA A 1 76 ? -5.107 0.210 30.691 1.00 52.75 76 ALA A O 1
ATOM 602 N N . SER A 1 77 ? -5.714 2.142 29.785 1.00 65.81 77 SER A N 1
ATOM 603 C CA . SER A 1 77 ? -6.837 1.633 28.995 1.00 65.81 77 SER A CA 1
ATOM 604 C C . SER A 1 77 ? -6.539 1.416 27.504 1.00 65.81 77 SER A C 1
ATOM 606 O O . SER A 1 77 ? -7.329 0.745 26.835 1.00 65.81 77 SER A O 1
ATOM 608 N N . CYS A 1 78 ? -5.422 1.932 26.972 1.00 70.50 78 CYS A N 1
ATOM 609 C CA . CYS A 1 78 ? -5.035 1.732 25.572 1.00 70.50 78 CYS A CA 1
ATOM 610 C C . CYS A 1 78 ? -4.064 0.548 25.428 1.00 70.50 78 CYS A C 1
ATOM 612 O O . CYS A 1 78 ? -3.016 0.514 26.066 1.00 70.50 78 CYS A O 1
ATOM 614 N N . GLN A 1 79 ? -4.411 -0.423 24.579 1.00 80.50 79 GLN A N 1
ATOM 615 C CA . GLN A 1 79 ? -3.529 -1.532 24.203 1.00 80.50 79 GLN A CA 1
ATOM 616 C C . GLN A 1 79 ? -3.148 -1.385 22.731 1.00 80.50 79 GLN A C 1
ATOM 618 O O . GLN A 1 79 ? -4.025 -1.267 21.875 1.00 80.50 79 GLN A O 1
ATOM 623 N N . ILE A 1 80 ? -1.846 -1.409 22.449 1.00 80.94 80 ILE A N 1
ATOM 624 C CA . ILE A 1 80 ? -1.295 -1.303 21.097 1.00 80.94 80 ILE A CA 1
ATOM 625 C C . ILE A 1 80 ? -0.796 -2.683 20.677 1.00 80.94 80 ILE A C 1
ATOM 627 O O . ILE A 1 80 ? 0.019 -3.298 21.364 1.00 80.94 80 ILE A O 1
ATOM 631 N N . PHE A 1 81 ? -1.284 -3.160 19.534 1.00 84.19 81 PHE A N 1
ATOM 632 C CA . PHE A 1 81 ? -0.852 -4.415 18.930 1.00 84.19 81 PHE A CA 1
ATOM 633 C C . PHE A 1 81 ? -0.194 -4.119 17.585 1.00 84.19 81 PHE A C 1
ATOM 635 O O . PHE A 1 81 ? -0.866 -3.709 16.640 1.00 84.19 81 PHE A O 1
ATOM 642 N N . CYS A 1 82 ? 1.113 -4.359 17.497 1.00 80.38 82 CYS A N 1
ATOM 643 C CA . CYS A 1 82 ? 1.880 -4.201 16.266 1.00 80.38 82 CYS A CA 1
ATOM 644 C C . CYS A 1 82 ? 2.288 -5.576 15.740 1.00 80.38 82 CYS A C 1
ATOM 646 O O . CYS A 1 82 ? 3.023 -6.312 16.397 1.00 80.38 82 CYS A O 1
ATOM 648 N N . MET A 1 83 ? 1.817 -5.916 14.543 1.00 78.75 83 MET A N 1
ATOM 649 C CA . MET A 1 83 ? 2.258 -7.113 13.828 1.00 78.75 83 MET A CA 1
ATOM 650 C C . MET A 1 83 ? 3.418 -6.757 12.887 1.00 78.75 83 MET A C 1
ATOM 652 O O . MET A 1 83 ? 3.438 -5.645 12.352 1.00 78.75 83 MET A O 1
ATOM 656 N N . PRO A 1 84 ? 4.369 -7.675 12.635 1.00 71.12 84 PRO A N 1
ATOM 657 C CA . PRO A 1 84 ? 5.432 -7.438 11.665 1.00 71.12 84 PRO A CA 1
ATOM 658 C C . PRO A 1 84 ? 4.862 -7.121 10.277 1.00 71.12 84 PRO A C 1
ATOM 660 O O . PRO A 1 84 ? 4.043 -7.870 9.747 1.00 71.12 84 PRO A O 1
ATOM 663 N N . THR A 1 85 ? 5.326 -6.031 9.665 1.00 69.31 85 THR A N 1
ATOM 664 C CA . THR A 1 85 ? 4.931 -5.642 8.299 1.00 69.31 85 THR A CA 1
ATOM 665 C C . THR A 1 85 ? 5.606 -6.515 7.230 1.00 69.31 85 THR A C 1
ATOM 667 O O . THR A 1 85 ? 5.142 -6.587 6.095 1.00 69.31 85 THR A O 1
ATOM 670 N N . MET A 1 86 ? 6.708 -7.189 7.579 1.00 67.38 86 MET A N 1
ATOM 671 C CA . MET A 1 86 ? 7.528 -7.955 6.640 1.00 67.38 86 MET A CA 1
ATOM 672 C C . MET A 1 86 ? 6.923 -9.329 6.335 1.00 67.38 86 MET A C 1
ATOM 674 O O . MET A 1 86 ? 6.730 -10.158 7.223 1.00 67.38 86 MET A O 1
ATOM 678 N N . ARG A 1 87 ? 6.679 -9.580 5.047 1.00 74.19 87 ARG A N 1
ATOM 679 C CA . ARG A 1 87 ? 6.281 -10.879 4.491 1.00 74.19 87 ARG A CA 1
ATOM 680 C C . ARG A 1 87 ? 7.533 -11.619 4.014 1.00 74.19 87 ARG A C 1
ATOM 682 O O . ARG A 1 87 ? 8.168 -11.172 3.066 1.00 74.19 87 ARG A O 1
ATOM 689 N N . THR A 1 88 ? 7.880 -12.734 4.652 1.00 75.94 88 THR A N 1
ATOM 690 C CA . THR A 1 88 ? 9.057 -13.555 4.286 1.00 75.94 88 THR A CA 1
ATOM 691 C C . THR A 1 88 ? 8.835 -14.403 3.030 1.00 75.94 88 THR A C 1
ATOM 693 O O . THR A 1 88 ? 9.778 -14.896 2.423 1.00 75.94 88 THR A O 1
ATOM 696 N N . ASP A 1 89 ? 7.585 -14.550 2.594 1.00 80.00 89 ASP A N 1
ATOM 697 C CA . ASP A 1 89 ? 7.191 -15.271 1.382 1.00 80.00 89 ASP A CA 1
ATOM 698 C C . ASP A 1 89 ? 7.094 -14.367 0.137 1.00 80.00 89 ASP A C 1
ATOM 700 O O . ASP A 1 89 ? 6.662 -14.818 -0.927 1.00 80.00 89 ASP A O 1
ATOM 704 N N . LEU A 1 90 ? 7.479 -13.092 0.257 1.00 83.88 90 LEU A N 1
ATOM 705 C CA . LEU A 1 90 ? 7.461 -12.119 -0.829 1.00 83.88 90 LEU A CA 1
ATOM 706 C C . LEU A 1 90 ? 8.887 -11.795 -1.285 1.00 83.88 90 LEU A C 1
ATOM 708 O O . LEU A 1 90 ? 9.690 -11.261 -0.525 1.00 83.88 90 LEU A O 1
ATOM 712 N N . TRP A 1 91 ? 9.186 -12.057 -2.555 1.00 87.38 91 TRP A N 1
ATOM 713 C CA . TRP A 1 91 ? 10.462 -11.669 -3.148 1.00 87.38 91 TRP A CA 1
ATOM 714 C C . TRP A 1 91 ? 10.432 -10.198 -3.555 1.00 87.38 91 TRP A C 1
ATOM 716 O O . TRP A 1 91 ? 9.572 -9.787 -4.335 1.00 87.38 91 TRP A O 1
ATOM 726 N N . LEU A 1 92 ? 11.377 -9.407 -3.046 1.00 87.69 92 LEU A N 1
ATOM 727 C CA . LEU A 1 92 ? 11.486 -7.981 -3.345 1.00 87.69 92 LEU A CA 1
ATOM 728 C C . LEU A 1 92 ? 12.670 -7.706 -4.275 1.00 87.69 92 LEU A C 1
ATOM 730 O O . LEU A 1 92 ? 13.804 -8.112 -4.010 1.00 87.69 92 LEU A O 1
ATOM 734 N N . GLY A 1 93 ? 12.407 -6.960 -5.345 1.00 88.25 93 GLY A N 1
ATOM 735 C CA . GLY A 1 93 ? 13.411 -6.556 -6.320 1.00 88.25 93 GLY A CA 1
ATOM 736 C C . GLY A 1 93 ? 13.347 -5.075 -6.666 1.00 88.25 93 GLY A C 1
ATOM 737 O O . GLY A 1 93 ? 12.281 -4.462 -6.675 1.00 88.25 93 GLY A O 1
ATOM 738 N N . VAL A 1 94 ? 14.502 -4.522 -7.025 1.00 89.81 94 VAL A N 1
ATOM 739 C CA . VAL A 1 94 ? 14.619 -3.200 -7.643 1.00 89.81 94 VAL A CA 1
ATOM 740 C C . VAL A 1 94 ? 15.340 -3.353 -8.972 1.00 89.81 94 VAL A C 1
ATOM 742 O O . VAL A 1 94 ? 16.346 -4.058 -9.064 1.00 89.81 94 VAL A O 1
ATOM 745 N N . GLN A 1 95 ? 14.811 -2.717 -10.012 1.00 89.62 95 GLN A N 1
ATOM 746 C CA . GLN A 1 95 ? 15.432 -2.652 -11.328 1.00 89.62 95 GLN A CA 1
ATOM 747 C C . GLN A 1 95 ? 15.465 -1.214 -11.821 1.00 89.62 95 GLN A C 1
ATOM 749 O O . GLN A 1 95 ? 14.547 -0.439 -11.571 1.00 89.62 95 GLN A O 1
ATOM 754 N N . GLN A 1 96 ? 16.525 -0.867 -12.543 1.00 88.75 96 GLN A N 1
ATOM 755 C CA . GLN A 1 96 ? 16.650 0.422 -13.209 1.00 88.75 96 GLN A CA 1
ATOM 756 C C . GLN A 1 96 ? 16.779 0.188 -14.707 1.00 88.75 96 GLN A C 1
ATOM 758 O O . GLN A 1 96 ? 17.545 -0.675 -15.140 1.00 88.75 96 GLN A O 1
ATOM 763 N N . GLY A 1 97 ? 16.040 0.946 -15.511 1.00 87.31 97 GLY A N 1
ATOM 764 C CA . GLY A 1 97 ? 16.104 0.772 -16.957 1.00 87.31 97 GLY A CA 1
ATOM 765 C C . GLY A 1 97 ? 15.075 1.579 -17.730 1.00 87.31 97 GLY A C 1
ATOM 766 O O . GLY A 1 97 ? 14.095 2.080 -17.182 1.00 87.31 97 GLY A O 1
ATOM 767 N N . SER A 1 98 ? 15.307 1.712 -19.033 1.00 88.19 98 SER A N 1
ATOM 768 C CA . SER A 1 98 ? 14.427 2.468 -19.925 1.00 88.19 98 SER A CA 1
ATOM 769 C C . SER A 1 98 ? 13.024 1.858 -20.017 1.00 88.19 98 SER A C 1
ATOM 771 O O . SER A 1 98 ? 12.825 0.670 -19.760 1.00 88.19 98 SER A O 1
ATOM 773 N N . THR A 1 99 ? 12.055 2.648 -20.482 1.00 85.31 99 THR A N 1
ATOM 774 C CA . THR A 1 99 ? 10.683 2.179 -20.746 1.00 85.31 99 THR A CA 1
ATOM 775 C C . THR A 1 99 ? 10.652 0.982 -21.699 1.00 85.31 99 THR A C 1
ATOM 777 O O . THR A 1 99 ? 9.893 0.043 -21.494 1.00 85.31 99 THR A O 1
ATOM 780 N N . LYS A 1 100 ? 11.538 0.941 -22.702 1.00 85.62 100 LYS A N 1
ATOM 781 C CA . LYS A 1 100 ? 11.632 -0.196 -23.632 1.00 85.62 100 LYS A CA 1
ATOM 782 C C . LYS A 1 100 ? 12.101 -1.481 -22.9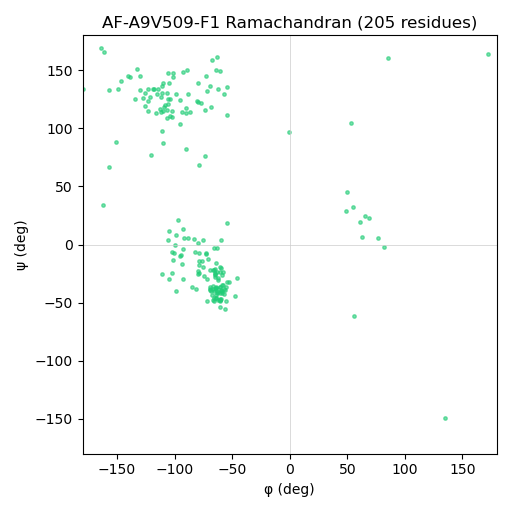37 1.00 85.62 100 LYS A C 1
ATOM 784 O O . LYS A 1 100 ? 11.600 -2.570 -23.228 1.00 85.62 100 LYS A O 1
ATOM 789 N N . ALA A 1 101 ? 13.057 -1.364 -22.015 1.00 88.25 101 ALA A N 1
ATOM 790 C CA . ALA A 1 101 ? 13.495 -2.492 -21.200 1.00 88.25 101 ALA A CA 1
ATOM 791 C C . ALA A 1 101 ? 12.378 -2.947 -20.245 1.00 88.25 101 ALA A C 1
ATOM 793 O O . ALA A 1 101 ? 12.155 -4.148 -20.110 1.00 88.25 101 ALA A O 1
ATOM 794 N N . PHE A 1 102 ? 11.617 -2.005 -19.680 1.00 87.69 102 PHE A N 1
ATOM 795 C CA . PHE A 1 102 ? 10.445 -2.297 -18.856 1.00 87.69 102 PHE A CA 1
ATOM 796 C C . PHE A 1 102 ? 9.364 -3.063 -19.627 1.00 87.69 102 PHE A C 1
ATOM 798 O O . PHE A 1 102 ? 8.902 -4.102 -19.171 1.00 87.69 102 PHE A O 1
ATOM 805 N N . GLU A 1 103 ? 8.993 -2.614 -20.827 1.00 85.75 103 GLU A N 1
ATOM 806 C CA . GLU A 1 103 ? 8.016 -3.322 -21.663 1.00 85.75 103 GLU A CA 1
ATOM 807 C C . GLU A 1 103 ? 8.464 -4.752 -21.984 1.00 85.75 103 GLU A C 1
ATOM 809 O O . GLU A 1 103 ? 7.658 -5.683 -21.965 1.00 85.75 103 GLU A O 1
ATOM 814 N N . THR A 1 104 ? 9.758 -4.937 -22.256 1.00 87.31 104 THR A N 1
ATOM 815 C CA . THR A 1 104 ? 10.347 -6.262 -22.497 1.00 87.31 104 THR A CA 1
ATOM 816 C C . THR A 1 104 ? 10.257 -7.133 -21.241 1.00 87.31 104 THR A C 1
ATOM 818 O O . THR A 1 104 ? 9.854 -8.294 -21.323 1.00 87.31 104 THR A O 1
ATOM 821 N N . PHE A 1 105 ? 10.554 -6.562 -20.070 1.00 87.38 105 PHE A N 1
ATOM 822 C CA . PHE A 1 105 ? 10.419 -7.221 -18.772 1.00 87.38 105 PHE A CA 1
ATOM 823 C C . PHE A 1 105 ? 8.969 -7.640 -18.492 1.00 87.38 105 PHE A C 1
ATOM 825 O O . PHE A 1 105 ? 8.725 -8.796 -18.146 1.00 87.38 105 PHE A O 1
ATOM 832 N N . VAL A 1 106 ? 7.999 -6.746 -18.699 1.00 86.06 106 VAL A N 1
ATOM 833 C CA . VAL A 1 106 ? 6.567 -7.020 -18.501 1.00 86.06 106 VAL A CA 1
ATOM 834 C C . VAL A 1 106 ? 6.084 -8.125 -19.437 1.00 86.06 106 VAL A C 1
ATOM 836 O O . VAL A 1 106 ? 5.463 -9.079 -18.974 1.00 86.06 106 VAL A O 1
ATOM 839 N N . LYS A 1 107 ? 6.412 -8.052 -20.735 1.00 84.62 107 LYS A N 1
ATOM 840 C CA . LYS A 1 107 ? 6.040 -9.083 -21.723 1.00 84.62 107 LYS A CA 1
ATOM 841 C C . LYS A 1 107 ? 6.603 -10.454 -21.356 1.00 84.62 107 LYS A C 1
ATOM 843 O O . LYS A 1 107 ? 5.895 -11.454 -21.453 1.00 84.62 107 LYS A O 1
ATOM 848 N N . HIS A 1 108 ? 7.855 -10.503 -20.901 1.00 86.19 108 HIS A N 1
ATOM 849 C CA . HIS A 1 108 ? 8.480 -11.746 -20.458 1.00 86.19 108 HIS A CA 1
ATOM 850 C C . HIS A 1 108 ? 7.729 -12.377 -19.275 1.00 86.19 108 HIS A C 1
ATOM 852 O O . HIS A 1 108 ? 7.417 -13.567 -19.316 1.00 86.19 108 HIS A O 1
ATOM 858 N N . HIS A 1 109 ? 7.398 -11.581 -18.252 1.00 83.62 109 HIS A N 1
ATOM 859 C CA . HIS A 1 109 ? 6.686 -12.064 -17.064 1.00 83.62 109 HIS A CA 1
ATOM 860 C C . HIS A 1 109 ? 5.239 -12.446 -17.361 1.00 83.62 109 HIS A C 1
ATOM 862 O O . HIS A 1 109 ? 4.770 -13.464 -16.864 1.00 83.62 109 HIS A O 1
ATOM 868 N N . TYR A 1 110 ? 4.555 -11.690 -18.217 1.00 82.38 110 TYR A N 1
ATOM 869 C CA . TYR A 1 110 ? 3.212 -12.042 -18.665 1.00 82.38 110 TYR A CA 1
ATOM 870 C C . TYR A 1 110 ? 3.199 -13.403 -19.376 1.00 82.38 110 TYR A C 1
ATOM 872 O O . TYR A 1 110 ? 2.425 -14.283 -19.009 1.00 82.38 110 TYR A O 1
ATOM 880 N N . GLY A 1 111 ? 4.141 -13.638 -20.298 1.00 81.38 111 GLY A N 1
ATOM 881 C CA . GLY A 1 111 ? 4.257 -14.929 -20.980 1.00 81.38 111 GLY A CA 1
ATOM 882 C C . GLY A 1 111 ? 4.621 -16.098 -20.052 1.00 81.38 111 GLY A C 1
ATOM 883 O O . GLY A 1 111 ? 4.291 -17.243 -20.355 1.00 81.38 111 GLY A O 1
ATOM 884 N N . LEU A 1 112 ? 5.295 -15.850 -18.920 1.00 81.50 112 LEU A N 1
ATOM 885 C CA . LEU A 1 112 ? 5.523 -16.879 -17.896 1.00 81.50 112 LEU A CA 1
ATOM 886 C C . LEU A 1 112 ? 4.223 -17.271 -17.180 1.00 81.50 112 LEU A C 1
ATOM 888 O O . LEU A 1 112 ? 4.023 -18.456 -16.921 1.00 81.50 112 LEU A O 1
ATOM 892 N N . LEU A 1 113 ? 3.344 -16.304 -16.904 1.00 76.06 113 LEU A N 1
ATOM 893 C CA . LEU A 1 113 ? 2.047 -16.556 -16.270 1.00 76.06 113 LEU A CA 1
ATOM 894 C C . LEU A 1 113 ? 1.113 -17.340 -17.197 1.00 76.06 113 LEU A C 1
ATOM 896 O O . LEU A 1 113 ? 0.526 -18.328 -16.765 1.00 76.06 113 LEU A O 1
ATOM 900 N N . GLU A 1 114 ? 1.048 -16.977 -18.481 1.00 74.12 114 GLU A N 1
ATOM 901 C CA . GLU A 1 114 ? 0.220 -17.690 -19.467 1.00 74.12 114 GLU A CA 1
ATOM 902 C C . GLU A 1 114 ? 0.632 -19.160 -19.630 1.00 74.12 114 GLU A C 1
ATOM 904 O O . GLU A 1 114 ? -0.217 -20.051 -19.675 1.00 74.12 114 GLU A O 1
ATOM 909 N N . ARG A 1 115 ? 1.942 -19.444 -19.661 1.00 69.69 115 ARG A N 1
ATOM 910 C CA . ARG A 1 115 ? 2.461 -20.821 -19.766 1.00 69.69 115 ARG A CA 1
ATOM 911 C C . ARG A 1 115 ? 2.214 -21.664 -18.515 1.00 69.69 115 ARG A C 1
ATOM 913 O O . ARG A 1 115 ? 2.237 -22.888 -18.603 1.00 69.69 115 ARG A O 1
ATOM 920 N N . GLY A 1 116 ? 2.003 -21.032 -17.360 1.00 63.56 116 GLY A N 1
ATOM 921 C CA . GLY A 1 116 ? 1.819 -21.717 -16.081 1.00 63.56 116 GLY A CA 1
ATOM 922 C C . GLY A 1 116 ? 0.484 -22.454 -15.943 1.00 63.56 116 GLY A C 1
ATOM 923 O O . GLY A 1 116 ? 0.330 -23.228 -14.998 1.00 63.56 116 GLY A O 1
ATOM 924 N N . GLY A 1 117 ? -0.487 -22.217 -16.839 1.00 56.31 117 GLY A N 1
ATOM 925 C CA . GLY A 1 117 ? -1.807 -22.867 -16.823 1.00 56.31 117 GLY A CA 1
ATOM 926 C C . GLY A 1 117 ? -2.654 -22.576 -15.573 1.00 56.31 117 GLY A C 1
ATOM 927 O O . GLY A 1 117 ? -3.711 -23.175 -15.386 1.00 56.31 117 GLY A O 1
ATOM 928 N N . ARG A 1 118 ? -2.193 -21.674 -14.700 1.00 62.31 118 ARG A N 1
ATOM 929 C CA . ARG A 1 118 ? -2.875 -21.224 -13.485 1.00 62.31 118 ARG A CA 1
ATOM 930 C C . ARG A 1 118 ? -3.517 -19.873 -13.754 1.00 62.31 118 ARG A C 1
ATOM 932 O O . ARG A 1 118 ? -2.976 -19.060 -14.497 1.00 62.31 118 ARG A O 1
ATOM 939 N N . VAL A 1 119 ? -4.652 -19.615 -13.109 1.00 62.66 119 VAL A N 1
ATOM 940 C CA . VAL A 1 119 ? -5.246 -18.275 -13.070 1.00 62.66 119 VAL A CA 1
ATOM 941 C C . VAL A 1 119 ? -4.391 -17.438 -12.120 1.00 62.66 119 VAL A C 1
ATOM 943 O O . VAL A 1 119 ? -4.749 -17.277 -10.963 1.00 62.66 119 VAL A O 1
ATOM 946 N N . ASP A 1 120 ? -3.215 -17.002 -12.552 1.00 76.94 120 ASP A N 1
ATOM 947 C CA . ASP A 1 120 ? -2.327 -16.135 -11.781 1.00 76.94 120 ASP A CA 1
ATOM 948 C C . ASP A 1 120 ? -2.398 -14.709 -12.344 1.00 76.94 120 ASP A C 1
ATOM 950 O O . ASP A 1 120 ? -2.440 -14.498 -13.556 1.00 76.94 120 ASP A O 1
ATOM 954 N N . CYS A 1 121 ? -2.414 -13.715 -11.456 1.00 79.25 121 CYS A N 1
ATOM 955 C CA . CYS A 1 121 ? -2.569 -12.311 -11.833 1.00 79.25 121 CYS A CA 1
ATOM 956 C C . CYS A 1 121 ? -1.248 -11.539 -11.708 1.00 79.25 121 CYS A C 1
ATOM 958 O O . CYS A 1 121 ? -0.445 -11.783 -10.800 1.00 79.25 121 CYS A O 1
ATOM 960 N N . MET A 1 122 ? -1.060 -10.547 -12.581 1.00 83.75 122 MET A N 1
ATOM 961 C CA . MET A 1 122 ? -0.009 -9.534 -12.467 1.00 83.75 122 MET A CA 1
ATOM 962 C C . MET A 1 122 ? -0.637 -8.151 -12.315 1.00 83.75 122 MET A C 1
ATOM 964 O O . MET A 1 122 ? -1.549 -7.802 -13.060 1.00 83.75 122 MET A O 1
ATOM 968 N N . LEU A 1 123 ? -0.130 -7.362 -11.369 1.00 85.81 123 LEU A N 1
ATOM 969 C CA . LEU A 1 123 ? -0.520 -5.969 -11.172 1.00 85.81 123 LEU A CA 1
ATOM 970 C C . LEU A 1 123 ? 0.630 -5.043 -11.550 1.00 85.81 123 LEU A C 1
ATOM 972 O O . LEU A 1 123 ? 1.774 -5.278 -11.160 1.00 85.81 123 LEU A O 1
ATOM 976 N N . ILE A 1 124 ? 0.309 -3.970 -12.269 1.00 85.44 124 ILE A N 1
ATOM 977 C CA . ILE A 1 124 ? 1.259 -2.916 -12.618 1.00 85.44 124 ILE A CA 1
ATOM 978 C C . ILE A 1 124 ? 0.730 -1.577 -12.103 1.00 85.44 124 ILE A C 1
ATOM 980 O O . ILE A 1 124 ? -0.376 -1.153 -12.449 1.00 85.44 124 ILE A O 1
ATOM 984 N N . PHE A 1 125 ? 1.543 -0.920 -11.283 1.00 84.94 125 PHE A N 1
ATOM 985 C CA . PHE A 1 125 ? 1.359 0.450 -10.822 1.00 84.94 125 PHE A CA 1
ATOM 986 C C . PHE A 1 125 ? 2.280 1.375 -11.615 1.00 84.94 125 PHE A C 1
ATOM 988 O O . PHE A 1 125 ? 3.394 0.993 -11.972 1.00 84.94 125 PHE A O 1
ATOM 995 N N . CYS A 1 126 ? 1.818 2.588 -11.901 1.00 81.69 126 CYS A N 1
ATOM 996 C CA . CYS A 1 126 ? 2.611 3.611 -12.574 1.00 81.69 126 CYS A CA 1
ATOM 997 C C . CYS A 1 126 ? 2.354 4.966 -11.920 1.00 81.69 126 CYS A C 1
ATOM 999 O O . CYS A 1 126 ? 1.210 5.259 -11.571 1.00 81.69 126 CYS A O 1
ATOM 1001 N N . ASP A 1 127 ? 3.383 5.812 -11.837 1.00 76.69 127 ASP A N 1
ATOM 1002 C CA . ASP A 1 127 ? 3.254 7.165 -11.274 1.00 76.69 127 ASP A CA 1
ATOM 1003 C C . ASP A 1 127 ? 2.302 8.057 -12.095 1.00 76.69 127 ASP A C 1
ATOM 1005 O O . ASP A 1 127 ? 1.750 9.034 -11.590 1.00 76.69 127 ASP A O 1
ATOM 1009 N N . THR A 1 128 ? 2.098 7.767 -13.387 1.00 67.50 128 THR A N 1
ATOM 1010 C CA . THR A 1 128 ? 1.192 8.554 -14.235 1.00 67.50 128 THR A CA 1
ATOM 1011 C C . THR A 1 128 ? 0.380 7.689 -15.200 1.00 67.50 128 THR A C 1
ATOM 1013 O O . THR A 1 128 ? 0.875 6.722 -15.776 1.00 67.50 128 THR A O 1
ATOM 1016 N N . LYS A 1 129 ? -0.877 8.090 -15.457 1.00 56.12 129 LYS A N 1
ATOM 1017 C CA . LYS A 1 129 ? -1.791 7.424 -16.412 1.00 56.12 129 LYS A CA 1
ATOM 1018 C C . LYS A 1 129 ? -1.277 7.394 -17.859 1.00 56.12 129 LYS A C 1
ATOM 1020 O O . LYS A 1 129 ? -1.766 6.608 -18.657 1.00 56.12 129 LYS A O 1
ATOM 1025 N N . LYS A 1 130 ? -0.315 8.256 -18.215 1.00 52.97 130 LYS A N 1
ATOM 1026 C CA . LYS A 1 130 ? 0.261 8.323 -19.570 1.00 52.97 130 LYS A CA 1
ATOM 1027 C C . LYS A 1 130 ? 1.295 7.222 -19.844 1.00 52.97 130 LYS A C 1
ATOM 1029 O O . LYS A 1 130 ? 1.759 7.116 -20.973 1.00 52.97 130 LYS A O 1
ATOM 1034 N N . GLN A 1 131 ? 1.674 6.434 -18.835 1.00 51.62 131 GLN A N 1
ATOM 1035 C CA . GLN A 1 131 ? 2.814 5.516 -18.902 1.00 51.62 131 GLN A CA 1
ATOM 1036 C C . GLN A 1 131 ? 2.454 4.029 -19.051 1.00 51.62 131 GLN A C 1
ATOM 1038 O O . GLN A 1 131 ? 3.353 3.198 -18.937 1.00 51.62 131 GLN A O 1
ATOM 1043 N N . SER A 1 132 ? 1.203 3.644 -19.343 1.00 43.81 132 SER A N 1
ATOM 1044 C CA . SER A 1 132 ? 0.898 2.211 -19.488 1.00 43.81 132 SER A CA 1
ATOM 1045 C C . SER A 1 132 ? -0.345 1.862 -20.320 1.00 43.81 132 SER A C 1
ATOM 1047 O O . SER A 1 132 ? -1.429 2.410 -20.148 1.00 43.81 132 SER A O 1
ATOM 1049 N N . LEU A 1 133 ? -0.148 0.898 -21.233 1.00 38.38 133 LEU A N 1
ATOM 1050 C CA . LEU A 1 133 ? -1.135 0.308 -22.154 1.00 38.38 133 LEU A CA 1
ATOM 1051 C C . LEU A 1 133 ? -1.562 -1.116 -21.725 1.00 38.38 133 LEU A C 1
ATOM 1053 O O . LEU A 1 133 ? -2.308 -1.786 -22.430 1.00 38.38 133 LEU A O 1
ATOM 1057 N N . VAL A 1 134 ? -1.070 -1.601 -20.580 1.00 44.03 134 VAL A N 1
ATOM 1058 C CA . VAL A 1 134 ? -1.279 -2.967 -20.077 1.00 44.03 134 VAL A CA 1
ATOM 1059 C C . VAL A 1 134 ? -1.901 -2.861 -18.693 1.00 44.03 134 VAL A C 1
ATOM 1061 O O . VAL A 1 134 ? -1.271 -2.304 -17.802 1.00 44.03 134 VAL A O 1
ATOM 1064 N N . LEU A 1 135 ? -3.148 -3.332 -18.576 1.00 44.78 135 LEU A N 1
ATOM 1065 C CA . LEU A 1 135 ? -4.041 -3.320 -17.408 1.00 44.78 135 LEU A CA 1
ATOM 1066 C C . LEU A 1 135 ? -3.446 -2.678 -16.140 1.00 44.78 135 LEU A C 1
ATOM 1068 O O . LEU A 1 135 ? -2.698 -3.284 -15.373 1.00 44.78 135 LEU A O 1
ATOM 1072 N N . VAL A 1 136 ? -3.797 -1.408 -15.963 1.00 47.75 136 VAL A N 1
ATOM 1073 C CA . VAL A 1 136 ? -3.166 -0.481 -15.030 1.00 47.75 136 VAL A CA 1
ATOM 1074 C C . VAL A 1 136 ? -4.109 -0.261 -13.863 1.00 47.75 136 VAL A C 1
ATOM 1076 O O . VAL A 1 136 ? -5.132 0.411 -13.998 1.00 47.75 136 VAL A O 1
ATOM 1079 N N . ALA A 1 137 ? -3.773 -0.787 -12.691 1.00 49.34 137 ALA A N 1
ATOM 1080 C CA . ALA A 1 137 ? -4.481 -0.419 -11.473 1.00 49.34 137 ALA A CA 1
ATOM 1081 C C . ALA A 1 137 ? -3.956 0.946 -10.991 1.00 49.34 137 ALA A C 1
ATOM 1083 O O . ALA A 1 137 ? -3.293 1.028 -9.964 1.00 49.34 137 ALA A O 1
ATOM 1084 N N . THR A 1 138 ? -4.226 2.043 -11.716 1.00 42.62 138 THR A N 1
ATOM 1085 C CA . THR A 1 138 ? -3.736 3.386 -11.322 1.00 42.62 138 THR A CA 1
ATOM 1086 C C . THR A 1 138 ? -4.326 3.924 -10.012 1.00 42.62 138 THR A C 1
ATOM 1088 O O . THR A 1 138 ? -3.941 5.005 -9.588 1.00 42.62 138 THR A O 1
ATOM 1091 N N . SER A 1 139 ? -5.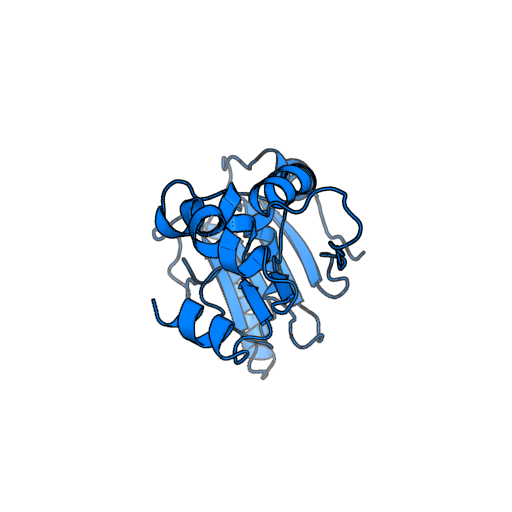255 3.236 -9.344 1.00 43.31 139 SER A N 1
ATOM 1092 C CA . SER A 1 139 ? -5.837 3.769 -8.101 1.00 43.31 139 SER A CA 1
ATOM 1093 C C . SER A 1 139 ? -6.545 2.729 -7.234 1.00 43.31 139 SER A C 1
ATOM 1095 O O . SER A 1 139 ? -7.549 3.039 -6.598 1.00 43.31 139 SER A O 1
ATOM 1097 N N . CYS A 1 140 ? -6.071 1.482 -7.199 1.00 45.81 140 CYS A N 1
ATOM 1098 C CA . CYS A 1 140 ? -6.721 0.455 -6.376 1.00 45.81 140 CYS A CA 1
ATOM 1099 C C . CYS A 1 140 ? -6.046 0.216 -5.021 1.00 45.81 140 CYS A C 1
ATOM 1101 O O . CYS A 1 140 ? -6.452 -0.704 -4.311 1.00 45.81 140 CYS A O 1
ATOM 1103 N N . LEU A 1 141 ? -5.064 1.043 -4.636 1.00 50.53 141 LEU A N 1
ATOM 1104 C CA . LEU A 1 141 ? -4.418 0.950 -3.324 1.00 50.53 141 LEU A CA 1
ATOM 1105 C C . LEU A 1 141 ? -5.422 1.045 -2.164 1.00 50.53 141 LEU A C 1
ATOM 1107 O O . LEU A 1 141 ? -5.320 0.247 -1.242 1.00 50.53 141 LEU A O 1
ATOM 1111 N N . GLY A 1 142 ? -6.440 1.907 -2.272 1.00 48.72 142 GLY A N 1
ATOM 1112 C CA . GLY A 1 142 ? -7.506 2.048 -1.269 1.00 48.72 142 GLY A CA 1
ATOM 1113 C C . GLY A 1 142 ? -8.823 1.323 -1.586 1.00 48.72 142 GLY A C 1
ATOM 1114 O O . GLY A 1 142 ? -9.760 1.407 -0.805 1.00 48.72 142 GLY A O 1
ATOM 1115 N N . ALA A 1 143 ? -8.941 0.626 -2.724 1.00 55.16 143 ALA A N 1
ATOM 1116 C CA . ALA A 1 143 ? -10.226 0.070 -3.186 1.00 55.16 143 ALA A CA 1
ATOM 1117 C C . ALA A 1 143 ? -10.532 -1.346 -2.657 1.00 55.16 143 ALA A C 1
ATOM 1119 O O . ALA A 1 143 ? -11.490 -1.969 -3.101 1.00 55.16 143 ALA A O 1
ATOM 1120 N N . GLY A 1 144 ? -9.695 -1.888 -1.765 1.00 54.50 144 GLY A N 1
ATOM 1121 C CA . GLY A 1 144 ? -9.931 -3.212 -1.182 1.00 54.50 144 GLY A CA 1
ATOM 1122 C C . GLY A 1 144 ? -9.873 -4.378 -2.1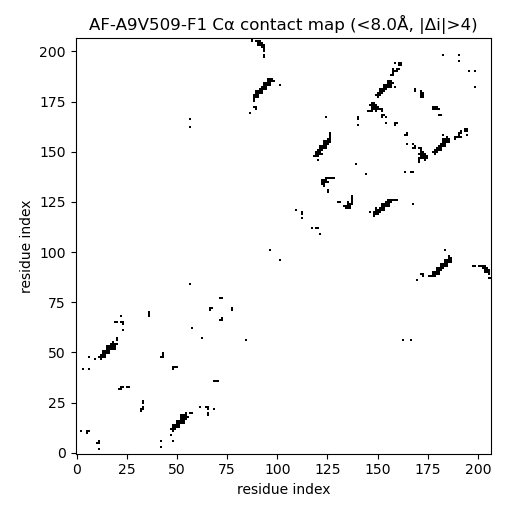78 1.00 54.50 144 GLY A C 1
ATOM 1123 O O . GLY A 1 144 ? -10.464 -5.416 -1.910 1.00 54.50 144 GLY A O 1
ATOM 1124 N N . LEU A 1 145 ? -9.169 -4.241 -3.316 1.00 60.59 145 LEU A N 1
ATOM 1125 C CA . LEU A 1 145 ? -8.953 -5.360 -4.247 1.00 60.59 145 LEU A CA 1
ATOM 1126 C C . LEU A 1 145 ? -8.341 -6.553 -3.498 1.00 60.59 145 LEU A C 1
ATOM 1128 O O . LEU A 1 145 ? -7.181 -6.481 -3.074 1.00 60.59 145 LEU A O 1
ATOM 1132 N N . ASP A 1 146 ? -9.116 -7.628 -3.360 1.00 68.38 146 ASP A N 1
ATOM 1133 C CA . ASP A 1 146 ? -8.682 -8.892 -2.776 1.00 68.38 146 ASP A CA 1
ATOM 1134 C C . ASP A 1 146 ? -8.584 -9.975 -3.849 1.00 68.38 146 ASP A C 1
ATOM 1136 O O . ASP A 1 146 ? -9.534 -10.689 -4.157 1.00 68.38 146 ASP A O 1
ATOM 1140 N N . MET A 1 147 ? -7.411 -10.036 -4.476 1.00 73.50 147 MET A N 1
ATOM 1141 C CA . MET A 1 147 ? -7.057 -11.051 -5.464 1.00 73.50 147 MET A CA 1
ATOM 1142 C C . MET A 1 147 ? -5.976 -11.945 -4.843 1.00 73.50 147 MET A C 1
ATOM 1144 O O . MET A 1 147 ? -4.804 -11.561 -4.831 1.00 73.50 147 MET A O 1
ATOM 1148 N N . PRO A 1 148 ? -6.334 -13.116 -4.281 1.00 75.88 148 PRO A N 1
ATOM 1149 C CA . PRO A 1 148 ? -5.392 -13.942 -3.522 1.00 75.88 148 PRO A CA 1
ATOM 1150 C C . PRO A 1 148 ? -4.254 -14.521 -4.382 1.00 75.88 148 PRO A C 1
ATOM 1152 O O . PRO A 1 148 ? -3.180 -14.848 -3.878 1.00 75.88 148 PRO A O 1
ATOM 1155 N N . ASN A 1 149 ? -4.487 -14.609 -5.690 1.00 79.56 149 ASN A N 1
ATOM 1156 C CA . ASN A 1 149 ? -3.660 -15.231 -6.719 1.00 79.56 149 ASN A CA 1
ATOM 1157 C C . ASN A 1 149 ? -2.757 -14.247 -7.497 1.00 79.56 149 ASN A C 1
ATOM 1159 O O . ASN A 1 149 ? -2.330 -14.538 -8.615 1.00 79.56 149 ASN A O 1
ATOM 1163 N N . VAL A 1 150 ? -2.464 -13.063 -6.951 1.00 85.94 150 VAL A N 1
ATOM 1164 C CA . VAL A 1 150 ? -1.494 -12.147 -7.574 1.00 85.94 150 VAL A CA 1
ATOM 1165 C C . VAL A 1 150 ? -0.081 -12.685 -7.353 1.00 85.94 150 VAL A C 1
ATOM 1167 O O . VAL A 1 150 ? 0.392 -12.763 -6.220 1.00 85.94 150 VAL A O 1
ATOM 1170 N N . ARG A 1 151 ? 0.616 -13.043 -8.433 1.00 86.75 151 ARG A N 1
ATOM 1171 C CA . ARG A 1 151 ? 1.997 -13.557 -8.378 1.00 86.75 151 ARG A CA 1
ATOM 1172 C C . ARG A 1 151 ? 3.044 -12.481 -8.543 1.00 86.75 151 ARG A C 1
ATOM 1174 O O . ARG A 1 151 ? 4.133 -12.620 -8.001 1.00 86.75 151 ARG A O 1
ATOM 1181 N N . LYS A 1 152 ? 2.720 -11.424 -9.281 1.00 87.75 152 LYS A N 1
ATOM 1182 C CA . LYS A 1 152 ? 3.670 -10.374 -9.627 1.00 87.75 152 LYS A CA 1
ATOM 1183 C C . LYS A 1 152 ? 3.031 -9.008 -9.415 1.00 87.75 152 LYS A C 1
ATOM 1185 O O . LYS A 1 152 ? 1.970 -8.726 -9.968 1.00 87.75 152 LYS A O 1
ATOM 1190 N N . VAL A 1 153 ? 3.680 -8.159 -8.633 1.00 89.38 153 VAL A N 1
ATOM 1191 C CA . VAL A 1 153 ? 3.368 -6.733 -8.533 1.00 89.38 153 VAL A CA 1
ATOM 1192 C C . VAL A 1 153 ? 4.568 -5.963 -9.057 1.00 89.38 153 VAL A C 1
ATOM 1194 O O . VAL A 1 153 ? 5.697 -6.210 -8.645 1.00 89.38 153 VAL A O 1
ATOM 1197 N N . ILE A 1 154 ? 4.344 -5.027 -9.970 1.00 89.94 154 ILE A N 1
ATOM 1198 C CA . ILE A 1 154 ? 5.405 -4.177 -10.501 1.00 89.94 154 ILE A CA 1
ATOM 1199 C C . ILE A 1 154 ? 4.999 -2.724 -10.314 1.00 89.94 154 ILE A C 1
ATOM 1201 O O . ILE A 1 154 ? 3.897 -2.336 -10.690 1.00 89.94 154 ILE A O 1
ATOM 1205 N N . TRP A 1 155 ? 5.887 -1.915 -9.751 1.00 89.94 155 TRP A N 1
ATOM 1206 C CA . TRP A 1 155 ? 5.732 -0.468 -9.719 1.00 89.94 155 TRP A CA 1
ATOM 1207 C C . TRP A 1 155 ? 6.683 0.164 -10.727 1.00 89.94 155 TRP A C 1
ATOM 1209 O O . TRP A 1 155 ? 7.886 -0.019 -10.613 1.00 89.94 155 TRP A O 1
ATOM 1219 N N . PHE A 1 156 ? 6.170 0.912 -11.699 1.00 89.25 156 PHE A N 1
ATOM 1220 C CA . PHE A 1 156 ? 6.964 1.670 -12.662 1.00 89.25 156 PHE A CA 1
ATOM 1221 C C . PHE A 1 156 ? 6.982 3.154 -12.294 1.00 89.25 156 PHE A C 1
ATOM 1223 O O . PHE A 1 156 ? 5.969 3.844 -12.423 1.00 89.25 156 PHE A O 1
ATOM 1230 N N . GLY A 1 157 ? 8.136 3.641 -11.842 1.00 87.69 157 GLY A N 1
ATOM 1231 C CA . GLY A 1 157 ? 8.319 5.021 -11.404 1.00 87.69 157 GLY A CA 1
ATOM 1232 C C . GLY A 1 157 ? 9.086 5.123 -10.091 1.00 87.69 157 GLY A C 1
ATOM 1233 O O . GLY A 1 157 ? 9.947 4.300 -9.787 1.00 87.69 157 GLY A O 1
ATOM 1234 N N . SER A 1 158 ? 8.774 6.164 -9.328 1.00 83.88 158 SER A N 1
ATOM 1235 C CA . SER A 1 158 ? 9.423 6.518 -8.064 1.00 83.88 158 SER A CA 1
ATOM 1236 C C . SER A 1 158 ? 8.940 5.688 -6.873 1.00 83.88 158 SER A C 1
ATOM 1238 O O . SER A 1 158 ? 9.655 5.586 -5.880 1.00 83.88 158 SER A O 1
ATOM 1240 N N . GLY A 1 159 ? 7.736 5.106 -6.946 1.00 75.81 159 GLY A N 1
ATOM 1241 C CA . GLY A 1 159 ? 7.094 4.451 -5.799 1.00 75.81 159 GLY A CA 1
ATOM 1242 C C . GLY A 1 159 ? 6.383 5.417 -4.844 1.00 75.81 159 GLY A C 1
ATOM 1243 O O . GLY A 1 159 ? 5.768 4.957 -3.886 1.00 75.81 159 GLY A O 1
ATOM 1244 N N . TYR A 1 160 ? 6.446 6.729 -5.112 1.00 81.00 160 TYR A N 1
ATOM 1245 C CA . TYR A 1 160 ? 6.024 7.857 -4.266 1.00 81.00 160 TYR A CA 1
ATOM 1246 C C . TYR A 1 160 ? 6.654 7.917 -2.866 1.00 81.00 160 TYR A C 1
ATOM 1248 O O . TYR A 1 160 ? 7.286 8.915 -2.537 1.00 81.00 160 TYR A O 1
ATOM 1256 N N . ASN A 1 161 ? 6.425 6.902 -2.032 1.00 80.75 161 ASN A N 1
ATOM 1257 C CA . ASN A 1 161 ? 6.949 6.755 -0.675 1.00 80.75 161 ASN A CA 1
ATOM 1258 C C . ASN A 1 161 ? 6.860 5.285 -0.215 1.00 80.75 161 ASN A C 1
ATOM 1260 O O . ASN A 1 161 ? 6.150 4.464 -0.806 1.00 80.75 161 ASN A O 1
ATOM 1264 N N . GLY A 1 162 ? 7.554 4.949 0.872 1.00 77.31 162 GLY A N 1
ATOM 1265 C CA . GLY A 1 162 ? 7.613 3.603 1.448 1.00 77.31 162 GLY A CA 1
ATOM 1266 C C . GLY A 1 162 ? 6.249 3.033 1.824 1.00 77.31 162 GLY A C 1
ATOM 1267 O O . GLY A 1 162 ? 6.008 1.841 1.636 1.00 77.31 162 GLY A O 1
ATOM 1268 N N . TYR A 1 163 ? 5.330 3.887 2.282 1.00 76.12 163 TYR A N 1
ATOM 1269 C CA . TYR A 1 163 ? 3.952 3.510 2.609 1.00 76.12 163 TYR A CA 1
ATOM 1270 C C . TYR A 1 163 ? 3.216 2.961 1.379 1.00 76.12 163 TYR A C 1
ATOM 1272 O O . TYR A 1 163 ? 2.697 1.843 1.394 1.00 76.12 163 TYR A O 1
ATOM 1280 N N . THR A 1 164 ? 3.214 3.733 0.293 1.00 78.94 164 THR A N 1
ATOM 1281 C CA . THR A 1 164 ? 2.459 3.418 -0.925 1.00 78.94 164 THR A CA 1
ATOM 1282 C C . THR A 1 164 ? 3.065 2.200 -1.609 1.00 78.94 164 THR A C 1
ATOM 1284 O O . THR A 1 164 ? 2.351 1.300 -2.056 1.00 78.94 164 THR A O 1
ATOM 1287 N N . LEU A 1 165 ? 4.396 2.122 -1.622 1.00 82.69 165 LEU A N 1
ATOM 1288 C CA . LEU A 1 165 ? 5.106 0.984 -2.180 1.00 82.69 165 LEU A CA 1
ATOM 1289 C C . LEU A 1 165 ? 4.813 -0.309 -1.401 1.00 82.69 165 LEU A C 1
ATOM 1291 O O . LEU A 1 165 ? 4.484 -1.326 -2.012 1.00 82.69 165 LEU A O 1
ATOM 1295 N N . SER A 1 166 ? 4.858 -0.264 -0.065 1.00 81.25 166 SER A N 1
ATOM 1296 C CA . SER A 1 166 ? 4.568 -1.416 0.800 1.00 81.25 166 SER A CA 1
ATOM 1297 C C . SER A 1 166 ? 3.141 -1.936 0.602 1.00 81.25 166 SER A C 1
ATOM 1299 O O . SER A 1 166 ? 2.935 -3.132 0.379 1.00 81.25 166 SER A O 1
ATOM 1301 N N . GLN A 1 167 ? 2.148 -1.043 0.578 1.00 80.44 167 GLN A N 1
ATOM 1302 C CA . GLN A 1 167 ? 0.756 -1.434 0.345 1.00 80.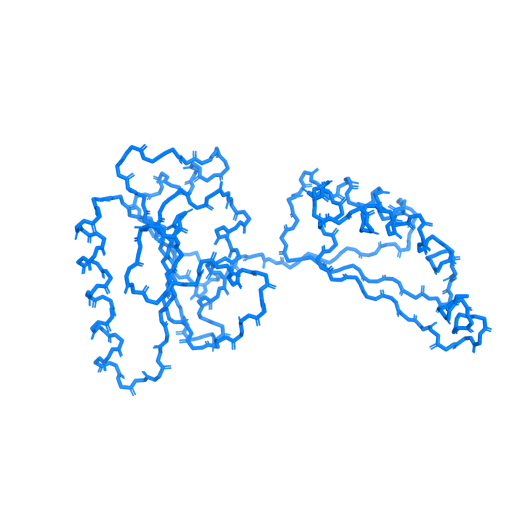44 167 GLN A CA 1
ATOM 1303 C C . GLN A 1 167 ? 0.520 -2.031 -1.045 1.00 80.44 167 GLN A C 1
ATOM 1305 O O . GLN A 1 167 ? -0.281 -2.957 -1.196 1.00 80.44 167 GLN A O 1
ATOM 1310 N N . ALA A 1 168 ? 1.198 -1.520 -2.074 1.00 84.00 168 ALA A N 1
ATOM 1311 C CA . ALA A 1 168 ? 1.132 -2.104 -3.406 1.00 84.00 168 ALA A CA 1
ATOM 1312 C C . ALA A 1 168 ? 1.755 -3.504 -3.424 1.00 84.00 168 ALA A C 1
ATOM 1314 O O . ALA A 1 168 ? 1.134 -4.451 -3.908 1.00 84.00 168 ALA A O 1
ATOM 1315 N N . PHE A 1 169 ? 2.954 -3.648 -2.862 1.00 87.38 169 PHE A N 1
ATOM 1316 C CA . PHE A 1 169 ? 3.715 -4.896 -2.870 1.00 87.38 169 PHE A CA 1
ATOM 1317 C C . PHE A 1 169 ? 3.053 -5.999 -2.044 1.00 87.38 169 PHE A C 1
ATOM 1319 O O . PHE A 1 169 ? 3.013 -7.144 -2.490 1.00 87.38 169 PHE A O 1
ATOM 1326 N N . GLY A 1 170 ? 2.414 -5.656 -0.922 1.00 83.94 170 GLY A N 1
ATOM 1327 C CA . GLY A 1 170 ? 1.645 -6.591 -0.092 1.00 83.94 170 GLY A CA 1
ATOM 1328 C C . GLY A 1 170 ? 0.419 -7.219 -0.777 1.00 83.94 170 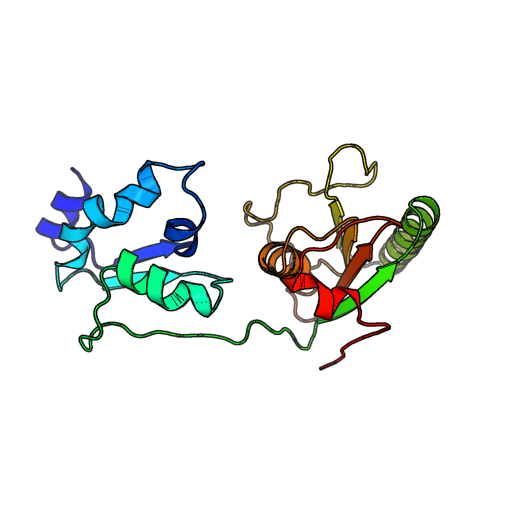GLY A C 1
ATOM 1329 O O . GLY A 1 170 ? -0.268 -8.054 -0.183 1.00 83.94 170 GLY A O 1
ATOM 1330 N N . ARG A 1 171 ? 0.115 -6.835 -2.024 1.00 84.44 171 ARG A N 1
ATOM 1331 C CA . ARG A 1 171 ? -0.927 -7.475 -2.843 1.00 84.44 171 ARG A CA 1
ATOM 1332 C C . ARG A 1 171 ? -0.462 -8.787 -3.462 1.00 84.44 171 ARG A C 1
ATOM 1334 O O . ARG A 1 171 ? -1.308 -9.626 -3.753 1.00 84.44 171 ARG A O 1
ATOM 1341 N N . ALA A 1 172 ? 0.842 -8.982 -3.646 1.00 86.94 172 ALA A N 1
ATOM 1342 C CA . ALA A 1 172 ? 1.380 -10.242 -4.139 1.00 86.94 172 ALA A CA 1
ATOM 1343 C C . ALA A 1 172 ? 1.306 -11.347 -3.069 1.00 86.94 172 ALA A C 1
ATOM 1345 O O . ALA A 1 172 ? 1.478 -11.110 -1.875 1.00 86.94 172 ALA A O 1
ATOM 1346 N N . GLY A 1 173 ? 1.063 -12.581 -3.517 1.00 85.00 173 GLY A N 1
ATOM 1347 C CA . GLY A 1 173 ? 1.227 -13.788 -2.707 1.00 85.00 173 GLY A CA 1
ATOM 1348 C C . GLY A 1 173 ? 0.222 -13.955 -1.566 1.00 85.00 173 GLY A C 1
ATOM 1349 O O . GLY A 1 173 ? 0.533 -14.634 -0.595 1.00 85.00 173 GLY A O 1
ATOM 1350 N N . ARG A 1 174 ? -0.963 -13.335 -1.601 1.00 84.75 174 ARG A N 1
ATOM 1351 C CA . ARG A 1 174 ? -1.938 -13.417 -0.488 1.00 84.75 174 ARG A CA 1
ATOM 1352 C C . ARG A 1 174 ? -2.398 -14.843 -0.151 1.00 84.75 174 ARG A C 1
ATOM 1354 O O . ARG A 1 174 ? -2.712 -15.115 1.002 1.00 84.75 174 ARG A O 1
ATOM 1361 N N . ASP A 1 175 ? -2.352 -15.761 -1.109 1.00 85.88 175 ASP A N 1
ATOM 1362 C CA . ASP A 1 175 ? -2.581 -17.202 -0.918 1.00 85.88 175 ASP A CA 1
ATOM 1363 C C . ASP A 1 175 ? -1.414 -17.974 -0.257 1.00 85.88 175 ASP A C 1
ATOM 1365 O O . ASP A 1 175 ? -1.495 -19.198 -0.136 1.00 85.88 175 ASP A O 1
ATOM 1369 N N . ARG A 1 176 ? -0.338 -17.292 0.167 1.00 83.12 176 ARG A N 1
ATOM 1370 C CA . ARG A 1 176 ? 0.882 -17.869 0.771 1.00 83.12 176 ARG A CA 1
ATOM 1371 C C . ARG A 1 176 ? 1.642 -18.842 -0.133 1.00 83.12 176 ARG A C 1
ATOM 1373 O O . ARG A 1 176 ? 2.446 -19.638 0.346 1.00 83.12 176 ARG A O 1
ATOM 1380 N N . ARG A 1 177 ? 1.414 -18.793 -1.447 1.00 82.81 177 ARG A N 1
ATOM 1381 C CA . ARG A 1 177 ? 2.150 -19.607 -2.434 1.00 82.81 177 ARG A CA 1
ATOM 1382 C C . ARG A 1 177 ? 3.366 -18.882 -3.005 1.00 82.81 177 ARG A C 1
ATOM 1384 O O . ARG A 1 177 ? 3.926 -19.313 -4.010 1.00 82.81 177 ARG A O 1
ATOM 1391 N N . GLY A 1 178 ? 3.753 -17.787 -2.361 1.00 82.94 178 GLY A N 1
ATOM 1392 C CA . GLY A 1 178 ? 4.794 -16.893 -2.821 1.00 82.94 178 GLY A CA 1
ATOM 1393 C C . GLY A 1 178 ? 4.288 -15.844 -3.808 1.00 82.94 178 GLY A C 1
ATOM 1394 O O . GLY A 1 178 ? 3.220 -15.945 -4.429 1.00 82.94 178 GLY A O 1
ATOM 1395 N N . GLY A 1 179 ? 5.083 -14.796 -3.938 1.00 87.38 179 GLY A N 1
ATOM 1396 C CA . GLY A 1 179 ? 4.863 -13.726 -4.890 1.00 87.38 179 GLY A CA 1
ATOM 1397 C C . GLY A 1 179 ? 6.126 -12.907 -5.069 1.00 87.38 179 GLY A C 1
ATOM 1398 O O . GLY A 1 179 ? 7.089 -13.037 -4.313 1.00 87.38 179 GLY A O 1
ATOM 1399 N N . GLU A 1 180 ? 6.109 -12.052 -6.075 1.00 90.25 180 GLU A N 1
ATOM 1400 C CA . GLU A 1 180 ? 7.228 -11.194 -6.404 1.00 90.25 180 GLU A CA 1
ATOM 1401 C C . GLU A 1 180 ? 6.755 -9.749 -6.558 1.00 90.25 180 GLU A C 1
ATOM 1403 O O . GLU A 1 180 ? 5.766 -9.470 -7.238 1.00 90.25 180 GLU A O 1
ATOM 1408 N N . ALA A 1 181 ? 7.477 -8.828 -5.933 1.00 90.75 181 ALA A N 1
ATOM 1409 C CA . ALA A 1 181 ? 7.249 -7.399 -6.015 1.00 90.75 181 ALA A CA 1
ATOM 1410 C C . ALA A 1 181 ? 8.507 -6.711 -6.555 1.00 90.75 181 ALA A C 1
ATOM 1412 O O . ALA A 1 181 ? 9.610 -6.913 -6.047 1.00 90.75 181 ALA A O 1
ATOM 1413 N N . THR A 1 182 ? 8.360 -5.908 -7.606 1.00 91.56 182 THR A N 1
ATOM 1414 C CA . THR A 1 182 ? 9.490 -5.230 -8.251 1.00 91.56 182 THR A CA 1
ATOM 1415 C C . THR A 1 182 ? 9.237 -3.733 -8.367 1.00 91.56 182 THR A C 1
ATOM 1417 O O . THR A 1 182 ? 8.239 -3.322 -8.956 1.00 91.56 182 THR A O 1
ATOM 1420 N N . LEU A 1 183 ? 10.161 -2.910 -7.867 1.00 91.56 183 LEU A N 1
ATOM 1421 C CA . LEU A 1 183 ? 10.210 -1.480 -8.177 1.00 91.56 183 LEU A CA 1
ATOM 1422 C C . LEU A 1 183 ? 11.091 -1.285 -9.410 1.00 91.56 183 LEU A C 1
ATOM 1424 O O . LEU A 1 183 ? 12.279 -1.599 -9.389 1.00 91.56 183 LEU A O 1
ATOM 1428 N N . TRP A 1 184 ? 10.509 -0.777 -10.486 1.00 90.81 184 TRP A N 1
ATOM 1429 C CA . TRP A 1 184 ? 11.208 -0.389 -11.698 1.00 90.81 184 TRP A CA 1
ATOM 1430 C C . TRP A 1 184 ? 11.375 1.126 -11.738 1.00 90.81 184 TRP A C 1
ATOM 1432 O O . TRP A 1 184 ? 10.392 1.851 -11.880 1.00 90.81 184 TRP A O 1
ATOM 1442 N N . ILE A 1 185 ? 12.618 1.595 -11.683 1.00 90.06 185 ILE A N 1
ATOM 1443 C CA . ILE A 1 185 ? 12.972 3.014 -11.647 1.00 90.06 185 ILE A CA 1
ATOM 1444 C C . ILE A 1 185 ? 13.492 3.427 -13.034 1.00 90.06 185 ILE A C 1
ATOM 1446 O O . ILE A 1 185 ? 14.575 2.997 -13.451 1.00 90.06 185 ILE A O 1
ATOM 1450 N N . PRO A 1 186 ? 12.747 4.253 -13.787 1.00 88.50 186 PRO A N 1
ATOM 1451 C CA . PRO A 1 186 ? 13.239 4.805 -15.044 1.00 88.50 186 PRO A CA 1
ATOM 1452 C C . PRO A 1 186 ? 14.460 5.717 -14.819 1.00 88.50 186 PRO A C 1
ATOM 1454 O O . PRO A 1 186 ? 14.537 6.382 -13.781 1.00 88.50 186 PRO A O 1
ATOM 1457 N N . PRO A 1 187 ? 15.394 5.824 -15.784 1.00 87.00 187 PRO A N 1
ATOM 1458 C CA . PRO A 1 187 ? 16.531 6.733 -15.684 1.00 87.00 187 PRO A CA 1
ATOM 1459 C C . PRO A 1 187 ? 16.087 8.171 -15.406 1.00 87.00 187 PRO A C 1
ATOM 1461 O O . PRO A 1 187 ? 15.149 8.661 -16.033 1.00 87.00 187 PRO A O 1
ATOM 1464 N N . GLY A 1 188 ? 16.767 8.844 -14.477 1.00 85.44 188 GLY A N 1
ATOM 1465 C CA . GLY A 1 188 ? 16.453 10.225 -14.095 1.00 85.44 188 GLY A CA 1
ATOM 1466 C C . GLY A 1 188 ? 15.229 10.387 -13.187 1.00 85.44 188 GLY A C 1
ATOM 1467 O O . GLY A 1 188 ? 14.847 11.515 -12.893 1.00 85.44 188 GLY A O 1
ATOM 1468 N N . THR A 1 189 ? 14.616 9.294 -12.723 1.00 87.25 189 THR A N 1
ATOM 1469 C CA . THR A 1 189 ? 13.502 9.361 -11.765 1.00 87.25 189 THR A CA 1
ATOM 1470 C C . THR A 1 189 ? 14.028 9.651 -10.365 1.00 87.25 189 THR A C 1
ATOM 1472 O O . THR A 1 189 ? 14.833 8.888 -9.831 1.00 87.25 189 THR A O 1
ATOM 1475 N N . ALA A 1 190 ? 13.557 10.739 -9.758 1.00 87.25 190 ALA A N 1
ATOM 1476 C CA . ALA A 1 190 ? 13.819 11.026 -8.354 1.00 87.25 190 ALA A CA 1
ATOM 1477 C C . ALA A 1 190 ? 13.022 10.060 -7.464 1.00 87.25 190 ALA A C 1
ATOM 1479 O O . ALA A 1 190 ? 11.825 9.861 -7.669 1.00 87.25 190 ALA A O 1
ATOM 1480 N N . VAL A 1 191 ? 13.693 9.471 -6.478 1.00 86.06 191 VAL A N 1
ATOM 1481 C CA . VAL A 1 191 ? 13.094 8.577 -5.481 1.00 86.06 191 VAL A CA 1
ATOM 1482 C C . VAL A 1 191 ? 13.093 9.293 -4.136 1.00 86.06 191 VAL A C 1
ATOM 1484 O O . VAL A 1 191 ? 14.061 9.982 -3.802 1.00 86.06 191 VAL A O 1
ATOM 1487 N N . SER A 1 192 ? 12.009 9.152 -3.378 1.00 83.81 192 SER A N 1
ATOM 1488 C CA . SER A 1 192 ? 11.875 9.761 -2.056 1.00 83.81 192 SER A CA 1
ATOM 1489 C C . SER A 1 192 ? 12.955 9.255 -1.091 1.00 83.81 192 SER A C 1
ATOM 1491 O O . SER A 1 192 ? 13.426 8.123 -1.206 1.00 83.81 192 SER A O 1
ATOM 1493 N N . GLU A 1 193 ? 13.370 10.094 -0.138 1.00 82.62 193 GLU A N 1
ATOM 1494 C CA . GLU A 1 193 ? 14.468 9.778 0.793 1.00 82.62 193 GLU A CA 1
ATOM 1495 C C . GLU A 1 193 ? 14.228 8.487 1.588 1.00 82.62 193 GLU A C 1
ATOM 1497 O O . GLU A 1 193 ? 15.143 7.685 1.763 1.00 82.62 193 GLU A O 1
ATOM 1502 N N . ASP A 1 194 ? 12.985 8.237 1.997 1.00 80.00 194 ASP 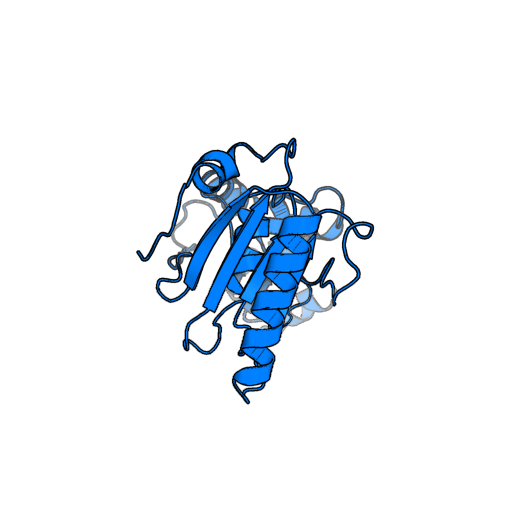A N 1
ATOM 1503 C CA . ASP A 1 194 ? 12.573 7.031 2.721 1.00 80.00 194 ASP A CA 1
ATOM 1504 C C . ASP A 1 194 ? 12.674 5.750 1.876 1.00 80.00 194 ASP A C 1
ATOM 1506 O O . ASP A 1 194 ? 12.811 4.656 2.423 1.00 80.00 194 ASP A O 1
ATOM 1510 N N . LEU A 1 195 ? 12.659 5.876 0.546 1.00 82.88 195 LEU A N 1
ATOM 1511 C CA . LEU A 1 195 ? 12.841 4.772 -0.394 1.00 82.88 195 LEU A CA 1
ATOM 1512 C C . LEU A 1 195 ? 14.289 4.614 -0.871 1.00 82.88 195 LEU A C 1
ATOM 1514 O O . LEU A 1 195 ? 14.599 3.592 -1.480 1.00 82.88 195 LEU A O 1
ATOM 1518 N N . GLN A 1 196 ? 15.198 5.552 -0.587 1.00 82.06 196 GLN A N 1
ATOM 1519 C CA . GLN A 1 196 ? 16.601 5.469 -1.026 1.00 82.06 196 GLN A CA 1
ATOM 1520 C C . GLN A 1 196 ? 17.327 4.192 -0.558 1.00 82.06 196 GLN A C 1
ATOM 1522 O O . GLN A 1 196 ? 18.011 3.568 -1.380 1.00 82.06 196 GLN A O 1
ATOM 1527 N N . PRO A 1 197 ? 17.166 3.721 0.699 1.00 80.88 197 PRO A N 1
ATOM 1528 C CA . PRO A 1 197 ? 17.760 2.452 1.121 1.00 80.88 197 PRO A CA 1
ATOM 1529 C C . PRO A 1 197 ? 17.246 1.270 0.295 1.00 80.88 197 PRO A C 1
ATOM 1531 O O . PRO A 1 197 ? 18.008 0.371 -0.044 1.00 80.88 197 PRO A O 1
ATOM 1534 N N . PHE A 1 198 ? 15.964 1.294 -0.079 1.00 80.44 198 PHE A N 1
ATOM 1535 C CA . PHE A 1 198 ? 15.358 0.260 -0.910 1.00 80.44 198 PHE A CA 1
ATOM 1536 C C . PHE A 1 198 ? 15.846 0.352 -2.362 1.00 80.44 198 PHE A C 1
ATOM 1538 O O . PHE A 1 198 ? 16.313 -0.634 -2.924 1.00 80.44 198 PHE A O 1
ATOM 1545 N N . ALA A 1 199 ? 15.813 1.548 -2.950 1.00 79.62 199 ALA A N 1
ATOM 1546 C CA . ALA A 1 199 ? 16.189 1.816 -4.337 1.00 79.62 199 ALA A CA 1
ATOM 1547 C C . ALA A 1 199 ? 17.677 1.571 -4.642 1.00 79.62 199 ALA A C 1
ATOM 1549 O O . ALA A 1 199 ? 18.037 1.289 -5.787 1.00 79.62 199 ALA A O 1
ATOM 1550 N N . SER A 1 200 ? 18.538 1.665 -3.627 1.00 76.69 200 SER A N 1
ATOM 1551 C CA . SER A 1 200 ? 19.973 1.380 -3.734 1.00 76.69 200 SER A CA 1
ATOM 1552 C C . SER A 1 200 ? 20.318 -0.112 -3.626 1.00 76.69 200 SER A C 1
ATOM 1554 O O . SER A 1 200 ? 21.468 -0.492 -3.872 1.00 76.69 200 SER A O 1
ATOM 1556 N N . MET A 1 201 ? 19.347 -0.986 -3.329 1.00 71.81 201 MET A N 1
ATOM 1557 C CA . MET A 1 201 ? 19.578 -2.429 -3.290 1.00 71.81 201 MET A CA 1
ATOM 1558 C C . MET A 1 201 ? 19.862 -2.988 -4.689 1.00 71.81 201 MET A C 1
ATOM 1560 O O . MET A 1 201 ? 19.018 -2.958 -5.582 1.00 71.81 201 MET A O 1
ATOM 1564 N N . LYS A 1 202 ? 21.061 -3.557 -4.879 1.00 55.22 202 LYS A N 1
ATOM 1565 C CA . LYS A 1 202 ? 21.502 -4.110 -6.173 1.00 55.22 202 LYS A CA 1
ATOM 1566 C C . LYS A 1 202 ? 20.928 -5.491 -6.511 1.00 55.22 202 LYS A C 1
ATOM 1568 O O . LYS A 1 202 ? 20.986 -5.860 -7.681 1.00 55.22 202 LYS A O 1
ATOM 1573 N N . ARG A 1 203 ? 20.398 -6.252 -5.539 1.00 48.50 203 ARG A N 1
ATOM 1574 C CA . ARG A 1 203 ? 19.589 -7.477 -5.740 1.00 48.50 203 ARG A CA 1
ATOM 1575 C C . ARG A 1 203 ? 19.130 -8.088 -4.406 1.00 48.50 203 ARG A C 1
ATOM 1577 O O . ARG A 1 203 ? 19.958 -8.296 -3.532 1.00 48.50 203 ARG A O 1
ATOM 1584 N N . CYS A 1 204 ? 17.843 -8.445 -4.369 1.00 43.44 204 CYS A N 1
ATOM 1585 C CA . CYS A 1 204 ? 17.206 -9.546 -3.638 1.00 43.44 204 CYS A CA 1
ATOM 1586 C C . CYS A 1 204 ? 17.457 -9.663 -2.121 1.00 43.44 204 CYS A C 1
ATOM 1588 O O . CYS A 1 204 ? 18.461 -10.225 -1.691 1.00 43.44 204 CYS A O 1
ATOM 1590 N N . LEU A 1 205 ? 16.454 -9.284 -1.322 1.00 37.88 205 LEU A N 1
ATOM 1591 C CA . LEU A 1 205 ? 16.256 -9.861 0.009 1.00 37.88 205 LEU A CA 1
ATOM 1592 C C . LEU A 1 205 ? 15.343 -11.082 -0.136 1.00 37.88 205 LEU A C 1
ATOM 1594 O O . LEU A 1 205 ? 14.171 -10.959 -0.482 1.00 37.88 205 LEU A O 1
ATOM 1598 N N . THR A 1 206 ? 15.891 -12.263 0.120 1.00 39.69 206 THR A N 1
ATOM 1599 C CA . THR A 1 206 ? 15.130 -13.305 0.814 1.00 39.69 206 THR A CA 1
ATOM 1600 C C . THR A 1 206 ? 15.545 -13.125 2.269 1.00 39.69 206 THR A C 1
ATOM 1602 O O . THR A 1 206 ? 16.704 -13.381 2.587 1.00 39.69 206 THR A O 1
ATOM 1605 N N . LEU A 1 207 ? 14.679 -12.528 3.091 1.00 33.28 207 LEU A N 1
ATOM 1606 C CA . LEU A 1 207 ? 14.879 -12.492 4.543 1.00 33.28 207 LEU A CA 1
ATOM 1607 C C . LEU A 1 207 ? 14.232 -13.728 5.152 1.00 33.28 207 LEU A C 1
ATOM 1609 O O . LEU A 1 207 ? 13.039 -13.953 4.844 1.00 33.28 207 LEU A O 1
#